Protein AF-A0A9D5YU36-F1 (afdb_monomer)

Structure (mmCIF, N/CA/C/O backbone):
data_AF-A0A9D5YU36-F1
#
_entry.id   AF-A0A9D5YU36-F1
#
loop_
_atom_site.group_PDB
_atom_site.id
_atom_site.type_symbol
_atom_site.label_atom_id
_atom_site.label_alt_id
_atom_site.label_comp_id
_atom_site.label_asym_id
_atom_site.label_entity_id
_atom_site.label_seq_id
_atom_site.pdbx_PDB_ins_code
_atom_site.Cartn_x
_atom_site.Cartn_y
_atom_site.Cartn_z
_atom_site.occupancy
_atom_site.B_iso_or_equiv
_atom_site.auth_seq_id
_atom_site.auth_comp_id
_atom_site.auth_asym_id
_atom_site.auth_atom_id
_atom_site.pdbx_PDB_model_num
ATOM 1 N N . MET A 1 1 ? 15.420 -8.685 19.973 1.00 52.75 1 MET A N 1
ATOM 2 C CA . MET A 1 1 ? 15.418 -7.242 19.634 1.00 52.75 1 MET A CA 1
ATOM 3 C C . MET A 1 1 ? 16.837 -6.681 19.477 1.00 52.75 1 MET A C 1
ATOM 5 O O . MET A 1 1 ? 16.972 -5.505 19.159 1.00 52.75 1 MET A O 1
ATOM 9 N N . ASP A 1 2 ? 17.885 -7.495 19.640 1.00 55.41 2 ASP A N 1
ATOM 10 C CA . ASP A 1 2 ? 19.274 -7.015 19.665 1.00 55.41 2 ASP A CA 1
ATOM 11 C C . ASP A 1 2 ? 19.981 -7.009 18.301 1.00 55.41 2 ASP A C 1
ATOM 13 O O . ASP A 1 2 ? 20.877 -6.197 18.098 1.00 55.41 2 ASP A O 1
ATOM 17 N N . GLU A 1 3 ? 19.513 -7.775 17.311 1.00 53.19 3 GLU A N 1
ATOM 18 C CA . GLU A 1 3 ? 20.085 -7.748 15.948 1.00 53.19 3 GLU A CA 1
ATOM 19 C C . GLU A 1 3 ? 19.835 -6.426 15.201 1.00 53.19 3 GLU A C 1
ATOM 21 O O . GLU A 1 3 ? 20.604 -6.032 14.326 1.00 53.19 3 GLU A O 1
ATOM 26 N N . MET A 1 4 ? 18.783 -5.691 15.569 1.00 48.38 4 MET A N 1
ATOM 27 C CA . MET A 1 4 ? 18.422 -4.434 14.907 1.00 48.38 4 MET A CA 1
ATOM 28 C C . MET A 1 4 ? 19.356 -3.277 15.296 1.00 48.38 4 MET A C 1
ATOM 30 O O . MET A 1 4 ? 19.581 -2.366 14.501 1.00 48.38 4 MET A O 1
ATOM 34 N N . LYS A 1 5 ? 19.941 -3.318 16.500 1.00 57.91 5 LYS A N 1
ATOM 35 C CA . LYS A 1 5 ? 20.906 -2.305 16.954 1.00 57.91 5 LYS A CA 1
ATOM 36 C C . LYS A 1 5 ? 22.258 -2.468 16.262 1.00 57.91 5 LYS A C 1
ATOM 38 O O . LYS A 1 5 ? 22.912 -1.473 15.956 1.00 57.91 5 LYS A O 1
ATOM 43 N N . ASP A 1 6 ? 22.632 -3.708 15.963 1.00 65.06 6 ASP A N 1
ATOM 44 C CA . ASP A 1 6 ? 23.924 -4.036 15.363 1.00 65.06 6 ASP A CA 1
ATOM 45 C C . ASP A 1 6 ? 23.982 -3.649 13.874 1.00 65.06 6 ASP A C 1
ATOM 47 O O . ASP A 1 6 ? 24.970 -3.082 13.399 1.00 65.06 6 ASP A O 1
ATOM 51 N N . ALA A 1 7 ? 22.867 -3.820 13.154 1.00 62.03 7 ALA A N 1
ATOM 52 C CA . ALA A 1 7 ? 22.730 -3.351 11.775 1.00 62.03 7 ALA A CA 1
ATOM 53 C C . ALA A 1 7 ? 22.780 -1.812 11.657 1.00 62.03 7 ALA A C 1
ATOM 55 O O . ALA A 1 7 ? 23.361 -1.282 10.709 1.00 62.03 7 ALA A O 1
ATOM 56 N N . LEU A 1 8 ? 22.221 -1.087 12.635 1.00 56.62 8 LEU A N 1
ATOM 57 C CA . LEU A 1 8 ? 22.218 0.381 12.655 1.00 56.62 8 LEU A CA 1
ATOM 58 C C . LEU A 1 8 ? 23.597 0.971 12.987 1.00 56.62 8 LEU A C 1
ATOM 60 O O . LEU A 1 8 ? 23.984 1.984 12.405 1.00 56.62 8 LEU A O 1
ATOM 64 N N . ASN A 1 9 ? 24.372 0.317 13.858 1.00 67.06 9 ASN A N 1
ATOM 65 C CA . ASN A 1 9 ? 25.712 0.782 14.221 1.00 67.06 9 ASN A CA 1
ATOM 66 C C . ASN A 1 9 ? 26.724 0.578 13.074 1.00 67.06 9 ASN A C 1
ATOM 68 O O . ASN A 1 9 ? 27.583 1.426 12.829 1.00 67.06 9 ASN A O 1
ATOM 72 N N . LYS A 1 10 ? 26.575 -0.505 12.296 1.00 72.56 10 LYS A N 1
ATOM 73 C CA . LYS A 1 10 ? 27.430 -0.805 11.133 1.00 72.56 10 LYS A CA 1
ATOM 74 C C . LYS A 1 10 ? 27.254 0.186 9.972 1.00 72.56 10 LYS A C 1
ATOM 76 O O . LYS A 1 10 ? 28.173 0.359 9.177 1.00 72.56 10 LYS A O 1
ATOM 81 N N . ALA A 1 11 ? 26.108 0.866 9.898 1.00 73.25 11 ALA A N 1
ATOM 82 C CA . ALA A 1 11 ? 25.805 1.877 8.884 1.00 73.25 11 ALA A CA 1
ATOM 83 C C . ALA A 1 11 ? 26.335 3.289 9.223 1.00 73.25 11 ALA A C 1
ATOM 85 O O . ALA A 1 11 ? 26.057 4.236 8.489 1.00 73.25 11 ALA A O 1
ATOM 86 N N . GLY A 1 12 ? 27.070 3.464 10.332 1.00 63.22 12 GLY A N 1
ATOM 87 C CA . GLY A 1 12 ? 27.618 4.768 10.733 1.00 63.22 12 GLY A CA 1
ATOM 88 C C . GLY A 1 12 ? 26.553 5.806 11.107 1.00 63.22 12 GLY A C 1
ATOM 89 O O . GLY A 1 12 ? 26.849 6.999 11.203 1.00 63.22 12 GLY A O 1
ATOM 90 N N . TRP A 1 13 ? 25.311 5.371 11.319 1.00 61.78 13 TRP A N 1
ATOM 91 C CA . TRP A 1 13 ? 24.212 6.247 11.689 1.00 61.78 13 TRP A CA 1
ATOM 92 C C . TRP A 1 13 ? 24.304 6.582 13.180 1.00 61.78 13 TRP A C 1
ATOM 94 O O . TRP A 1 13 ? 24.091 5.727 14.039 1.00 61.78 13 TRP A O 1
ATOM 104 N N . LYS A 1 14 ? 24.631 7.838 13.497 1.00 67.00 14 LYS A N 1
ATOM 105 C CA . LYS A 1 14 ? 24.487 8.373 14.854 1.00 67.00 14 LYS A CA 1
ATOM 106 C C . LYS A 1 14 ? 23.103 9.012 14.984 1.00 67.00 14 LYS A C 1
ATOM 108 O O . LYS A 1 14 ? 22.752 9.826 14.126 1.00 67.00 14 LYS A O 1
ATOM 113 N N . PRO A 1 15 ? 22.325 8.689 16.033 1.00 63.50 15 PRO A N 1
ATOM 114 C CA . PRO A 1 15 ? 21.082 9.398 16.292 1.00 63.50 15 PRO A CA 1
ATOM 115 C C . PRO A 1 15 ? 21.377 10.895 16.494 1.00 63.50 15 PRO A C 1
ATOM 117 O O . PRO A 1 15 ? 22.428 11.240 17.045 1.00 63.50 15 PRO A O 1
ATOM 120 N N . PRO A 1 16 ? 20.486 11.793 16.040 1.00 61.78 16 PRO A N 1
ATOM 121 C CA . PRO A 1 16 ? 20.641 13.219 16.279 1.00 61.78 16 PRO A CA 1
ATOM 122 C C . PRO A 1 16 ? 20.664 13.484 17.787 1.00 61.78 16 PRO A C 1
ATOM 124 O O . PRO A 1 16 ? 19.831 12.961 18.524 1.00 61.78 16 PRO A O 1
ATOM 127 N N . ASP A 1 17 ? 21.638 14.281 18.220 1.00 54.03 17 ASP A N 1
ATOM 128 C CA . ASP A 1 17 ? 21.868 14.670 19.610 1.00 54.03 17 ASP A CA 1
ATOM 129 C C . ASP A 1 17 ? 20.591 15.280 20.209 1.00 54.03 17 ASP A C 1
ATOM 131 O O . ASP A 1 17 ? 20.220 16.424 19.937 1.00 54.03 17 ASP A O 1
ATOM 135 N N . THR A 1 18 ? 19.873 14.482 21.000 1.00 58.47 18 THR A N 1
ATOM 136 C CA . THR A 1 18 ? 18.742 14.933 21.808 1.00 58.47 18 THR A CA 1
ATOM 137 C C . THR A 1 18 ? 19.264 15.532 23.105 1.00 58.47 18 THR A C 1
ATOM 139 O O . THR A 1 18 ? 18.944 15.063 24.197 1.00 58.47 18 THR A O 1
ATOM 142 N N . THR A 1 19 ? 20.076 16.581 23.004 1.00 61.88 19 THR A N 1
ATOM 143 C CA . THR A 1 19 ? 20.314 17.462 24.142 1.00 61.88 19 THR A CA 1
ATOM 144 C C . THR A 1 19 ? 19.094 18.375 24.306 1.00 61.88 19 THR A C 1
ATOM 146 O O . THR A 1 19 ? 18.678 19.040 23.350 1.00 61.88 19 THR A O 1
ATOM 149 N N . PRO A 1 20 ? 18.497 18.465 25.506 1.00 47.38 20 PRO A N 1
ATOM 150 C CA . PRO A 1 20 ? 17.492 19.477 25.787 1.00 47.38 20 PRO A CA 1
ATOM 151 C C . PRO A 1 20 ? 18.146 20.857 25.651 1.00 47.38 20 PRO A C 1
ATOM 153 O O . PRO A 1 20 ? 19.020 21.211 26.442 1.00 47.38 20 PRO A O 1
ATOM 156 N N . ARG A 1 21 ? 17.736 21.658 24.657 1.00 48.19 21 ARG A N 1
ATOM 157 C CA . ARG A 1 21 ? 18.078 23.090 24.605 1.00 48.19 21 ARG A CA 1
ATOM 158 C C . ARG A 1 21 ? 17.403 23.798 25.780 1.00 48.19 21 ARG A C 1
ATOM 160 O O . ARG A 1 21 ? 16.282 24.291 25.672 1.00 48.19 21 ARG A O 1
ATOM 167 N N . GLY A 1 22 ? 18.093 23.806 26.913 1.00 43.88 22 GLY A N 1
ATOM 168 C CA . GLY A 1 22 ? 17.777 24.634 28.063 1.00 43.88 22 GLY A CA 1
ATOM 169 C C . GLY A 1 22 ? 18.028 26.116 27.776 1.00 43.88 22 GLY A C 1
ATOM 170 O O . GLY A 1 22 ? 18.934 26.475 27.031 1.00 43.88 22 GLY A O 1
ATOM 171 N N . GLY A 1 23 ? 17.214 26.961 28.413 1.00 44.81 23 GLY A N 1
ATOM 172 C CA . GLY A 1 23 ? 17.553 28.345 28.746 1.00 44.81 23 GLY A CA 1
ATOM 173 C C . GLY A 1 23 ? 17.427 29.370 27.621 1.00 44.81 23 GLY A C 1
ATOM 174 O O . GLY A 1 23 ? 18.383 29.652 26.908 1.00 44.81 23 GLY A O 1
ATOM 175 N N . ARG A 1 24 ? 16.274 30.046 27.542 1.00 52.12 24 ARG A N 1
ATOM 176 C CA . ARG A 1 24 ? 16.225 31.402 26.974 1.00 52.12 24 ARG A CA 1
ATOM 177 C C . ARG A 1 24 ? 16.898 32.362 27.969 1.00 52.12 24 ARG A C 1
ATOM 179 O O . ARG A 1 24 ? 16.406 32.453 29.094 1.00 52.12 24 ARG A O 1
ATOM 186 N N . PRO A 1 25 ? 17.961 33.095 27.600 1.00 51.41 25 PRO A N 1
ATOM 187 C CA . PRO A 1 25 ? 18.489 34.156 28.447 1.00 51.41 25 PRO A CA 1
ATOM 188 C C . PRO A 1 25 ? 17.514 35.342 28.466 1.00 51.41 25 PRO A C 1
ATOM 190 O O . PRO A 1 25 ? 17.137 35.876 27.421 1.00 51.41 25 PRO A O 1
ATOM 193 N N . GLN A 1 26 ? 17.087 35.746 29.665 1.00 56.00 26 GLN A N 1
ATOM 194 C CA . GLN A 1 26 ? 16.411 37.023 29.887 1.00 56.00 26 GLN A CA 1
ATOM 195 C C . GLN A 1 26 ? 17.468 38.129 29.816 1.00 56.00 26 GLN A C 1
ATOM 197 O O . GLN A 1 26 ? 18.274 38.285 30.729 1.00 56.00 26 GLN A O 1
ATOM 202 N N . GLY A 1 27 ? 17.499 38.865 28.706 1.00 56.62 27 GLY A N 1
ATOM 203 C CA . GLY A 1 27 ? 18.289 40.089 28.597 1.00 56.62 27 GLY A CA 1
ATOM 204 C C . GLY A 1 27 ? 17.639 41.244 29.378 1.00 56.62 27 GLY A C 1
ATOM 205 O O . GLY A 1 27 ? 16.408 41.293 29.476 1.00 56.62 27 GLY A O 1
ATOM 206 N N . PRO A 1 28 ? 18.431 42.178 29.933 1.00 62.69 28 PRO A N 1
ATOM 207 C CA . PRO A 1 28 ? 17.914 43.330 30.662 1.00 62.69 28 PRO A CA 1
ATOM 208 C C . PRO A 1 28 ? 17.183 44.306 29.730 1.00 62.69 28 PRO A C 1
ATOM 210 O O . PRO A 1 28 ? 17.626 44.604 28.621 1.00 62.69 28 PRO A O 1
ATOM 213 N N . ARG A 1 29 ? 16.041 44.808 30.208 1.00 55.53 29 ARG A N 1
ATOM 214 C CA . ARG A 1 29 ? 15.217 45.824 29.545 1.00 55.53 29 ARG A CA 1
ATOM 215 C C . ARG A 1 29 ? 15.926 47.188 29.574 1.00 55.53 29 ARG A C 1
ATOM 217 O O . ARG A 1 29 ? 16.222 47.661 30.671 1.00 55.53 29 ARG A O 1
ATOM 224 N N . PRO A 1 30 ? 16.143 47.861 28.431 1.00 55.75 30 PRO A N 1
ATOM 225 C CA . PRO A 1 30 ? 16.591 49.245 28.430 1.00 55.75 30 PRO A CA 1
ATOM 226 C C . PRO A 1 30 ? 15.441 50.190 28.810 1.00 55.75 30 PRO A C 1
ATOM 228 O O . PRO A 1 30 ? 14.376 50.196 28.196 1.00 55.75 30 PRO A O 1
ATOM 231 N N . SER A 1 31 ? 15.693 50.988 29.846 1.00 59.78 31 SER A N 1
ATOM 232 C CA . SER A 1 31 ? 14.938 52.180 30.233 1.00 59.78 31 SER A CA 1
ATOM 233 C C . SER A 1 31 ? 15.449 53.360 29.412 1.00 59.78 31 SER A C 1
ATOM 235 O O . SER A 1 31 ? 16.626 53.683 29.537 1.00 59.78 31 SER A O 1
ATOM 237 N N . HIS A 1 32 ? 14.610 53.983 28.582 1.00 51.97 32 HIS A N 1
ATOM 238 C CA . HIS A 1 32 ? 14.833 55.324 28.031 1.00 51.97 32 HIS A CA 1
ATOM 239 C C . HIS A 1 32 ? 13.503 56.079 28.059 1.00 51.97 32 HIS A C 1
ATOM 241 O O . HIS A 1 32 ? 12.495 55.611 27.529 1.00 51.97 32 HIS A O 1
ATOM 247 N N . GLY A 1 33 ? 13.509 57.223 28.737 1.00 41.31 33 GLY A N 1
ATOM 248 C CA . GLY A 1 33 ? 12.411 58.174 28.747 1.00 41.31 33 GLY A CA 1
ATOM 249 C C . GLY A 1 33 ? 12.557 59.256 27.679 1.00 41.31 33 GLY A C 1
ATOM 250 O O . GLY A 1 33 ? 13.589 59.372 27.028 1.00 41.31 33 GLY A O 1
ATOM 251 N N . GLY A 1 34 ? 11.524 60.098 27.618 1.00 39.81 34 GLY A N 1
ATOM 252 C CA . GLY A 1 34 ? 11.673 61.526 27.342 1.00 39.81 34 GLY A CA 1
ATOM 253 C C . GLY A 1 34 ? 11.363 62.009 25.924 1.00 39.81 34 GLY A C 1
ATOM 254 O O . GLY A 1 34 ? 12.175 61.836 25.028 1.00 39.81 34 GLY A O 1
ATOM 255 N N . GLY A 1 35 ? 10.252 62.755 25.811 1.00 39.12 35 GLY A N 1
ATOM 256 C CA . GLY A 1 35 ? 10.011 63.824 24.823 1.00 39.12 35 GLY A CA 1
ATOM 257 C C . GLY A 1 35 ? 9.626 63.349 23.418 1.00 39.12 35 GLY A C 1
ATOM 258 O O . GLY A 1 35 ? 10.226 62.440 22.878 1.00 39.12 35 GLY A O 1
ATOM 259 N N . GLY A 1 36 ? 8.633 63.891 22.721 1.00 38.72 36 GLY A N 1
ATOM 260 C CA . GLY A 1 36 ? 7.904 65.145 22.863 1.00 38.72 36 GLY A CA 1
ATOM 261 C C . GLY A 1 36 ? 7.670 65.707 21.454 1.00 38.72 36 GLY A C 1
ATOM 262 O O . GLY A 1 36 ? 8.607 65.757 20.667 1.00 38.72 36 GLY A O 1
ATOM 263 N N . GLY A 1 37 ? 6.444 66.151 21.156 1.00 39.44 37 GLY A N 1
ATOM 264 C CA . GLY A 1 37 ? 6.182 67.140 20.099 1.00 39.44 37 GLY A CA 1
ATOM 265 C C . GLY A 1 37 ? 5.450 66.665 18.835 1.00 39.44 37 GLY A C 1
ATOM 266 O O . GLY A 1 37 ? 6.036 65.977 18.015 1.00 39.44 37 GLY A O 1
ATOM 267 N N . GLY A 1 38 ? 4.191 67.126 18.713 1.00 38.25 38 GLY A N 1
ATOM 268 C CA . GLY A 1 38 ? 3.492 67.669 17.523 1.00 38.25 38 GLY A CA 1
ATOM 269 C C . GLY A 1 38 ? 3.538 66.916 16.182 1.00 38.25 38 GLY A C 1
ATOM 270 O O . GLY A 1 38 ? 4.589 66.542 15.701 1.00 38.25 38 GLY A O 1
ATOM 271 N N . GLY A 1 39 ? 2.458 66.749 15.424 1.00 37.81 39 GLY A N 1
ATOM 272 C CA . GLY A 1 39 ? 1.126 67.333 15.459 1.00 37.81 39 GLY A CA 1
ATOM 273 C C . GLY A 1 39 ? 0.409 67.029 14.129 1.00 37.81 39 GLY A C 1
ATOM 274 O O . GLY A 1 39 ? 1.046 66.658 13.152 1.00 37.81 39 GLY A O 1
ATOM 275 N N . TYR A 1 40 ? -0.914 67.222 14.164 1.00 45.41 40 TYR A N 1
ATOM 276 C CA . TYR A 1 40 ? -1.911 67.385 13.091 1.00 45.41 40 TYR A CA 1
ATOM 277 C C . TYR A 1 40 ? -2.143 66.280 12.029 1.00 45.41 40 TYR A C 1
ATOM 279 O O . TYR A 1 40 ? -1.344 66.038 11.135 1.00 45.41 40 TYR A O 1
ATOM 287 N N . GLY A 1 41 ? -3.390 65.780 12.013 1.00 39.84 41 GLY A N 1
ATOM 288 C CA . GLY A 1 41 ? -4.188 65.796 10.779 1.00 39.84 41 GLY A CA 1
ATOM 289 C C . GLY A 1 41 ? -4.897 64.501 10.370 1.00 39.84 41 GLY A C 1
ATOM 290 O O . GLY A 1 41 ? -4.267 63.580 9.872 1.00 39.84 41 GLY A O 1
ATOM 291 N N . GLY A 1 42 ? -6.235 64.514 10.429 1.00 38.97 42 GLY A N 1
ATOM 292 C CA . GLY A 1 42 ? -7.079 63.785 9.469 1.00 38.97 42 GLY A CA 1
ATOM 293 C C . GLY A 1 42 ? -7.807 62.562 10.018 1.00 38.97 42 GLY A C 1
ATOM 294 O O . GLY A 1 42 ? -7.235 61.490 10.148 1.00 38.97 42 GLY A O 1
ATOM 295 N N . GLY A 1 43 ? -9.091 62.732 10.329 1.00 42.19 43 GLY A N 1
ATOM 296 C CA . GLY A 1 43 ? -9.920 61.743 11.007 1.00 42.19 43 GLY A CA 1
ATOM 297 C C . GLY A 1 43 ? -10.451 60.602 10.144 1.00 42.19 43 GLY A C 1
ATOM 298 O O . GLY A 1 43 ? -10.526 60.682 8.921 1.00 42.19 43 GLY A O 1
ATOM 299 N N . ARG A 1 44 ? -10.954 59.571 10.828 1.00 42.72 44 ARG A N 1
ATOM 300 C CA . ARG A 1 44 ? -12.102 58.805 10.348 1.00 42.72 44 ARG A CA 1
ATOM 301 C C . ARG A 1 44 ? -12.855 58.194 11.523 1.00 42.72 44 ARG A C 1
ATOM 303 O O . ARG A 1 44 ? -12.318 57.425 12.311 1.00 42.72 44 ARG A O 1
ATOM 310 N N . SER A 1 45 ? -14.103 58.616 11.630 1.00 47.72 45 SER A N 1
ATOM 311 C CA . SER A 1 45 ? -15.144 58.126 12.517 1.00 47.72 45 SER A CA 1
ATOM 312 C C . SER A 1 45 ? -15.518 56.677 12.191 1.00 47.72 45 SER A C 1
ATOM 314 O O . SER A 1 45 ? -15.629 56.294 11.028 1.00 47.72 45 SER A O 1
ATOM 316 N N . GLY A 1 46 ? -15.759 55.884 13.233 1.00 47.16 46 GLY A N 1
ATOM 317 C CA . GLY A 1 46 ? -16.317 54.538 13.133 1.00 47.16 46 GLY A CA 1
ATOM 318 C C . GLY A 1 46 ? -16.495 53.944 14.524 1.00 47.16 46 GLY A C 1
ATOM 319 O O . GLY A 1 46 ? -15.529 53.541 15.155 1.00 47.16 46 GLY A O 1
ATOM 320 N N . GLN A 1 47 ? -17.727 54.003 15.014 1.00 45.41 47 GLN A N 1
ATOM 321 C CA . GLN A 1 47 ? -18.170 53.723 16.378 1.00 45.41 47 GLN A CA 1
ATOM 322 C C . GLN A 1 47 ? -18.264 52.222 16.699 1.00 45.41 47 GLN A C 1
ATOM 324 O O . GLN A 1 47 ? -18.579 51.420 15.825 1.00 45.41 47 GLN A O 1
ATOM 329 N N . GLY A 1 48 ? -18.138 51.914 17.996 1.00 40.38 48 GLY A N 1
ATOM 330 C CA . GLY A 1 48 ? -18.683 50.721 18.664 1.00 40.38 48 GLY A CA 1
ATOM 331 C C . GLY A 1 48 ? -17.642 49.634 18.949 1.00 40.38 48 GLY A C 1
ATOM 332 O O . GLY A 1 48 ? -16.943 49.201 18.050 1.00 40.38 48 GLY A O 1
ATOM 333 N N . GLY A 1 49 ? -17.457 49.115 20.162 1.00 42.28 49 GLY A N 1
ATOM 334 C CA . GLY A 1 49 ? -18.101 49.320 21.456 1.00 42.28 49 GLY A CA 1
ATOM 335 C C . GLY A 1 49 ? -17.678 48.175 22.396 1.00 42.28 49 GLY A C 1
ATOM 336 O O . GLY A 1 49 ? -17.516 47.053 21.933 1.00 42.28 49 GLY A O 1
ATOM 337 N N . GLY A 1 50 ? -17.526 48.464 23.695 1.00 40.62 50 GLY A N 1
ATOM 338 C CA . GLY A 1 50 ? -17.618 47.477 24.789 1.00 40.62 50 GLY A CA 1
ATOM 339 C C . GLY A 1 50 ? -16.356 46.661 25.158 1.00 40.62 50 GLY A C 1
ATOM 340 O O . GLY A 1 50 ? -15.838 45.947 24.306 1.00 40.62 50 GLY A O 1
ATOM 341 N N . PRO A 1 51 ? -15.881 46.708 26.427 1.00 51.25 51 PRO A N 1
ATOM 342 C CA . PRO A 1 51 ? -14.678 46.012 26.899 1.00 51.25 51 PRO A CA 1
ATOM 343 C C . PRO A 1 51 ? -15.033 44.794 27.813 1.00 51.25 51 PRO A C 1
ATOM 345 O O . PRO A 1 51 ? -16.124 44.245 27.678 1.00 51.25 51 PRO A O 1
ATOM 348 N N . PRO A 1 52 ? -14.125 44.275 28.670 1.00 56.03 52 PRO A N 1
ATOM 349 C CA . PRO A 1 52 ? -13.589 42.916 28.611 1.00 56.03 52 PRO A CA 1
ATOM 350 C C . PRO A 1 52 ? -14.182 41.982 29.683 1.00 56.03 52 PRO A C 1
ATOM 352 O O . PRO A 1 52 ? -14.522 42.408 30.785 1.00 56.03 52 PRO A O 1
ATOM 355 N N . GLY A 1 53 ? -14.240 40.675 29.427 1.00 39.59 53 GLY A N 1
ATOM 356 C CA . GLY A 1 53 ? -14.700 39.755 30.462 1.00 39.59 53 GLY A CA 1
ATOM 357 C C . GLY A 1 53 ? -14.453 38.287 30.168 1.00 39.59 53 GLY A C 1
ATOM 358 O O . GLY A 1 53 ? -14.829 37.783 29.117 1.00 39.59 53 GLY A O 1
ATOM 359 N N . GLY A 1 54 ? -13.901 37.607 31.171 1.00 37.22 54 GLY A N 1
ATOM 360 C CA . GLY A 1 54 ? -14.237 36.215 31.439 1.00 37.22 54 GLY A CA 1
ATOM 361 C C . GLY A 1 54 ? -13.214 35.199 30.967 1.00 37.22 54 GLY A C 1
ATOM 362 O O . GLY A 1 54 ? -13.251 34.732 29.834 1.00 37.22 54 GLY A O 1
ATOM 363 N N . GLY A 1 55 ? -12.352 34.790 31.897 1.00 41.19 55 GLY A N 1
ATOM 364 C CA . GLY A 1 55 ? -11.634 33.534 31.788 1.00 41.19 55 GLY A CA 1
ATOM 365 C C . GLY A 1 55 ? -12.583 32.348 31.592 1.00 41.19 55 GLY A C 1
ATOM 366 O O . GLY A 1 55 ? -13.668 32.272 32.160 1.00 41.19 55 GLY A O 1
ATOM 367 N N . GLY A 1 56 ? -12.118 31.403 30.794 1.00 40.66 56 GLY A N 1
ATOM 368 C CA . GLY A 1 56 ? -12.686 30.078 30.612 1.00 40.66 56 GLY A CA 1
ATOM 369 C C . GLY A 1 56 ? -11.628 29.321 29.831 1.00 40.66 56 GLY A C 1
ATOM 370 O O . GLY A 1 56 ? -11.436 29.545 28.646 1.00 40.66 56 GLY A O 1
ATOM 371 N N . GLY A 1 57 ? -10.752 28.594 30.505 1.00 37.75 57 GLY A N 1
ATOM 372 C CA . GLY A 1 57 ? -11.149 27.273 30.949 1.00 37.75 57 GLY A CA 1
ATOM 373 C C . GLY A 1 57 ? -10.746 26.306 29.847 1.00 37.75 57 GLY A C 1
ATOM 374 O O . GLY A 1 57 ? -11.480 26.079 28.892 1.00 37.75 57 GLY A O 1
ATOM 375 N N . TYR A 1 58 ? -9.527 25.804 29.993 1.00 45.06 58 TYR A N 1
ATOM 376 C CA . TYR A 1 58 ? -8.972 24.603 29.386 1.00 45.06 58 TYR A CA 1
ATOM 377 C C . TYR A 1 58 ? -10.078 23.605 28.989 1.00 45.06 58 TYR A C 1
ATOM 379 O O . TYR A 1 58 ? -10.701 22.973 29.839 1.00 45.06 58 TYR A O 1
ATOM 387 N N . ARG A 1 59 ? -10.339 23.483 27.684 1.00 40.38 59 ARG A N 1
ATOM 388 C CA . ARG A 1 59 ? -11.270 22.512 27.092 1.00 40.38 59 ARG A CA 1
ATOM 389 C C . ARG A 1 59 ? -10.676 22.101 25.738 1.00 40.38 59 ARG A C 1
ATOM 391 O O . ARG A 1 59 ? -10.402 22.966 24.924 1.00 40.38 59 ARG A O 1
ATOM 398 N N . GLY A 1 60 ? -10.400 20.846 25.417 1.00 37.12 60 GLY A N 1
ATOM 399 C CA . GLY A 1 60 ? -10.634 19.605 26.131 1.00 37.12 60 GLY A CA 1
ATOM 400 C C . GLY A 1 60 ? -9.431 18.682 26.001 1.00 37.12 60 GLY A C 1
ATOM 401 O O . GLY A 1 60 ? -8.690 18.709 25.018 1.00 37.12 60 GLY A O 1
ATOM 402 N N . GLY A 1 61 ? -9.251 17.882 27.047 1.00 39.41 61 GLY A N 1
ATOM 403 C CA . GLY A 1 61 ? -8.298 16.796 27.068 1.00 39.41 61 GLY A CA 1
ATOM 404 C C . GLY A 1 61 ? -8.618 15.769 25.991 1.00 39.41 61 GLY A C 1
ATOM 405 O O . GLY A 1 61 ? -9.729 15.250 25.905 1.00 39.41 61 GLY A O 1
ATOM 406 N N . TYR A 1 62 ? -7.593 15.418 25.227 1.00 42.91 62 TYR A N 1
ATOM 407 C CA . TYR A 1 62 ? -7.521 14.158 24.498 1.00 42.91 62 TYR A CA 1
ATOM 408 C C . TYR A 1 62 ? -7.053 13.085 25.490 1.00 42.91 62 TYR A C 1
ATOM 410 O O . TYR A 1 62 ? -5.954 12.550 25.402 1.00 42.91 62 TYR A O 1
ATOM 418 N N . GLY A 1 63 ? -7.871 12.858 26.515 1.00 43.31 63 GLY A N 1
ATOM 419 C CA . GLY A 1 63 ? -7.746 11.744 27.440 1.00 43.31 63 GLY A CA 1
ATOM 420 C C . GLY A 1 63 ? -8.852 10.755 27.116 1.00 43.31 63 GLY A C 1
ATOM 421 O O . GLY A 1 63 ? -9.979 10.921 27.567 1.00 43.31 63 GLY A O 1
ATOM 422 N N . GLY A 1 64 ? -8.544 9.757 26.295 1.00 35.88 64 GLY A N 1
ATOM 423 C CA . GLY A 1 64 ? -9.454 8.659 25.987 1.00 35.88 64 GLY A CA 1
ATOM 424 C C . GLY A 1 64 ? -8.640 7.463 25.529 1.00 35.88 64 GLY A C 1
ATOM 425 O O . GLY A 1 64 ? -8.210 7.417 24.381 1.00 35.88 64 GLY A O 1
ATOM 426 N N . GLY A 1 65 ? -8.371 6.549 26.461 1.00 38.72 65 GLY A N 1
ATOM 427 C CA . GLY A 1 65 ? -7.471 5.413 26.302 1.00 38.72 65 GLY A CA 1
ATOM 428 C C . GLY A 1 65 ? -7.747 4.567 25.060 1.00 38.72 65 GLY A C 1
ATOM 429 O O . GLY A 1 65 ? -8.715 3.817 24.997 1.00 38.72 65 GLY A O 1
ATOM 430 N N . GLN A 1 66 ? -6.832 4.658 24.100 1.00 43.09 66 GLN A N 1
ATOM 431 C CA . GLN A 1 66 ? -6.594 3.668 23.048 1.00 43.09 66 GLN A CA 1
ATOM 432 C C . GLN A 1 66 ? -5.118 3.256 23.121 1.00 43.09 66 GLN A C 1
ATOM 434 O O . GLN A 1 66 ? -4.386 3.338 22.142 1.00 43.09 66 GLN A O 1
ATOM 439 N N . GLY A 1 67 ? -4.652 2.899 24.322 1.00 40.88 67 GLY A N 1
ATOM 440 C CA . GLY A 1 67 ? -3.262 2.491 24.548 1.00 40.88 67 GLY A CA 1
ATOM 441 C C . GLY A 1 67 ? -2.934 1.130 23.933 1.00 40.88 67 GLY A C 1
ATOM 442 O O . GLY A 1 67 ? -1.808 0.913 23.502 1.00 40.88 67 GLY A O 1
ATOM 443 N N . ASP A 1 68 ? -3.929 0.247 23.812 1.00 44.53 68 ASP A N 1
ATOM 444 C CA . ASP A 1 68 ? -3.675 -1.158 23.475 1.00 44.53 68 ASP A CA 1
ATOM 445 C C . ASP A 1 68 ? -3.928 -1.501 21.995 1.00 44.53 68 ASP A C 1
ATOM 447 O O . ASP A 1 68 ? -3.277 -2.380 21.434 1.00 44.53 68 ASP A O 1
ATOM 451 N N . ALA A 1 69 ? -4.823 -0.781 21.307 1.00 48.38 69 ALA A N 1
ATOM 452 C CA . ALA A 1 69 ? -5.227 -1.124 19.936 1.00 48.38 69 ALA A CA 1
ATOM 453 C C . ALA A 1 69 ? -4.241 -0.652 18.847 1.00 48.38 69 ALA A C 1
ATOM 455 O O . ALA A 1 69 ? -4.174 -1.251 17.774 1.00 48.38 69 ALA A O 1
ATOM 456 N N . MET A 1 70 ? -3.448 0.398 19.100 1.00 54.06 70 MET A N 1
ATOM 457 C CA . MET A 1 70 ? -2.441 0.874 18.135 1.00 54.06 70 MET A CA 1
ATOM 458 C C . MET A 1 70 ? -1.183 -0.008 18.076 1.00 54.06 70 MET A C 1
ATOM 460 O O . MET A 1 70 ? -0.398 0.124 17.132 1.00 54.06 70 MET A O 1
ATOM 464 N N . GLY A 1 71 ? -0.996 -0.898 19.057 1.00 57.31 71 GLY A N 1
ATOM 465 C CA . GLY A 1 71 ? 0.173 -1.770 19.193 1.00 57.31 71 GLY A CA 1
ATOM 466 C C . GLY A 1 71 ? 0.036 -3.151 18.548 1.00 57.31 71 GLY A C 1
ATOM 467 O O . GLY A 1 71 ? 1.032 -3.869 18.471 1.00 57.31 71 GLY A O 1
ATOM 468 N N . ALA A 1 72 ? -1.153 -3.533 18.067 1.00 72.44 72 ALA A N 1
ATOM 469 C CA . ALA A 1 72 ? -1.350 -4.836 17.438 1.00 72.44 72 ALA A CA 1
ATOM 470 C C . ALA A 1 72 ? -0.551 -4.926 16.127 1.00 72.44 72 ALA A C 1
ATOM 472 O O . ALA A 1 72 ? -0.728 -4.123 15.205 1.00 72.44 72 ALA A O 1
ATOM 473 N N . SER A 1 73 ? 0.370 -5.888 16.063 1.00 79.56 73 SER A N 1
ATOM 474 C CA . SER A 1 73 ? 1.142 -6.194 14.859 1.00 79.56 73 SER A CA 1
ATOM 475 C C . SER A 1 73 ? 0.287 -6.894 13.812 1.00 79.56 73 SER A C 1
ATOM 477 O O . SER A 1 73 ? -0.646 -7.611 14.168 1.00 79.56 73 SER A O 1
ATOM 479 N N . LEU A 1 74 ? 0.648 -6.762 12.534 1.00 83.38 74 LEU A N 1
ATOM 480 C CA . LEU A 1 74 ? -0.052 -7.494 11.477 1.00 83.38 74 LEU A CA 1
ATOM 481 C C . LEU A 1 74 ? 0.149 -9.016 11.658 1.00 83.38 74 LEU A C 1
ATOM 483 O O . LEU A 1 74 ? 1.307 -9.457 11.694 1.00 83.38 74 LEU A O 1
ATOM 487 N N . PRO A 1 75 ? -0.933 -9.816 11.747 1.00 83.12 75 PRO A N 1
ATOM 488 C CA . PRO A 1 75 ? -0.848 -11.272 11.801 1.00 83.12 75 PRO A CA 1
ATOM 489 C C . PRO A 1 75 ? -0.037 -11.860 10.637 1.00 83.12 75 PRO A C 1
ATOM 491 O O . PRO A 1 75 ? -0.078 -11.355 9.513 1.00 83.12 75 PRO A O 1
ATOM 494 N N . ASN A 1 76 ? 0.728 -12.922 10.903 1.00 80.25 76 ASN A N 1
ATOM 495 C CA . ASN A 1 76 ? 1.623 -13.513 9.900 1.00 80.25 76 ASN A CA 1
ATOM 496 C C . ASN A 1 76 ? 0.876 -14.177 8.735 1.00 80.25 76 ASN A C 1
ATOM 498 O O . ASN A 1 76 ? 1.418 -14.239 7.640 1.00 80.25 76 ASN A O 1
ATOM 502 N N . ASP A 1 77 ? -0.356 -14.634 8.940 1.00 81.75 77 ASP A N 1
ATOM 503 C CA . ASP A 1 77 ? -1.217 -15.193 7.891 1.00 81.75 77 ASP A CA 1
ATOM 504 C C . ASP A 1 77 ? -1.702 -14.132 6.891 1.00 81.75 77 ASP A C 1
ATOM 506 O O . ASP A 1 77 ? -2.069 -14.464 5.770 1.00 81.75 77 ASP A O 1
ATOM 510 N N . LEU A 1 78 ? -1.656 -12.848 7.260 1.00 81.56 78 LEU A N 1
ATOM 511 C CA . LEU A 1 78 ? -2.029 -11.736 6.377 1.00 81.56 78 LEU A CA 1
ATOM 512 C C . LEU A 1 78 ? -0.852 -11.183 5.567 1.00 81.56 78 LEU A C 1
ATOM 514 O O . LEU A 1 78 ? -1.005 -10.246 4.783 1.00 81.56 78 LEU A O 1
ATOM 518 N N . LYS A 1 79 ? 0.338 -11.751 5.756 1.00 83.19 79 LYS A N 1
ATOM 519 C CA . LYS A 1 79 ? 1.566 -11.349 5.081 1.00 83.19 79 LYS A CA 1
ATOM 520 C C . LYS A 1 79 ? 1.748 -12.181 3.817 1.00 83.19 79 LYS A C 1
ATOM 522 O O . LYS A 1 79 ? 2.393 -13.226 3.849 1.00 83.19 79 LYS A O 1
ATOM 527 N N . LEU A 1 80 ? 1.207 -11.705 2.691 1.00 82.81 80 LEU A N 1
ATOM 528 C CA 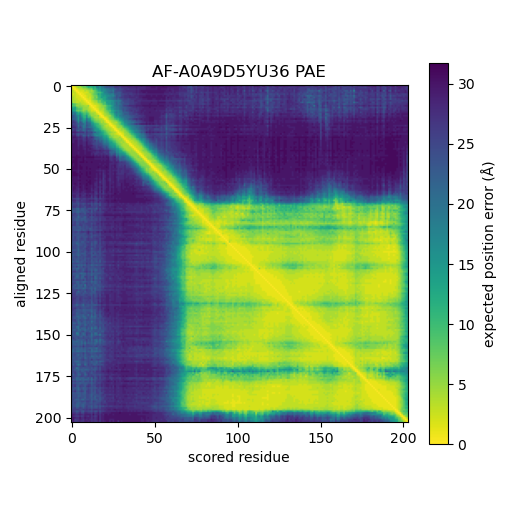. LEU A 1 80 ? 1.342 -12.416 1.413 1.00 82.81 80 LEU A CA 1
ATOM 529 C C . LEU A 1 80 ? 2.816 -12.655 1.071 1.00 82.81 80 LEU A C 1
ATOM 531 O O . LEU A 1 80 ? 3.651 -11.746 1.167 1.00 82.81 80 LEU A O 1
ATOM 535 N N . ALA A 1 81 ? 3.119 -13.886 0.661 1.00 82.50 81 ALA A N 1
ATOM 536 C CA . ALA A 1 81 ? 4.441 -14.237 0.170 1.00 82.50 81 ALA A CA 1
ATOM 537 C C . ALA A 1 81 ? 4.649 -13.721 -1.265 1.00 82.50 81 ALA A C 1
ATOM 539 O O . ALA A 1 81 ? 5.626 -13.034 -1.551 1.00 82.50 81 ALA A O 1
ATOM 540 N N . ASP A 1 82 ? 3.681 -13.973 -2.140 1.00 84.38 82 ASP A N 1
ATOM 541 C CA . ASP A 1 82 ? 3.698 -13.544 -3.536 1.00 84.38 82 ASP A CA 1
ATOM 542 C C . ASP A 1 82 ? 2.293 -13.107 -3.955 1.00 84.38 82 ASP A C 1
ATOM 544 O O . ASP A 1 82 ? 1.296 -13.595 -3.416 1.00 84.38 82 ASP A O 1
ATOM 548 N N . TYR A 1 83 ? 2.214 -12.205 -4.933 1.00 86.25 83 TYR A N 1
ATOM 549 C CA . TYR A 1 83 ? 0.940 -11.672 -5.429 1.00 86.25 83 TYR A CA 1
ATOM 550 C C . TYR A 1 83 ? 0.353 -12.478 -6.590 1.00 86.25 83 TYR A C 1
ATOM 552 O O . TYR A 1 83 ? -0.845 -12.390 -6.851 1.00 86.25 83 TYR A O 1
ATOM 560 N N . TYR A 1 84 ? 1.187 -13.238 -7.298 1.00 87.31 84 TYR A N 1
ATOM 561 C CA . TYR A 1 84 ? 0.804 -13.919 -8.530 1.00 87.31 84 TYR A CA 1
ATOM 562 C C . TYR A 1 84 ? 0.793 -15.432 -8.357 1.00 87.31 84 TYR A C 1
ATOM 564 O O . TYR A 1 84 ? 1.601 -15.993 -7.616 1.00 87.31 84 TYR A O 1
ATOM 572 N N . ASP A 1 85 ? -0.126 -16.063 -9.071 1.00 87.31 85 ASP A N 1
ATOM 573 C CA . ASP A 1 85 ? -0.161 -17.490 -9.341 1.00 87.31 85 ASP A CA 1
ATOM 574 C C . ASP A 1 85 ? -0.115 -17.675 -10.865 1.00 87.31 85 ASP A C 1
ATOM 576 O O . ASP A 1 85 ? -1.024 -17.260 -11.589 1.00 87.31 85 ASP A O 1
ATOM 580 N N . GLY A 1 86 ? 1.015 -18.170 -11.374 1.00 87.12 86 GLY A N 1
ATOM 581 C CA . GLY A 1 86 ? 1.286 -18.217 -12.813 1.00 87.12 86 GLY A CA 1
ATOM 582 C C . GLY A 1 86 ? 1.333 -16.822 -13.439 1.00 87.12 86 GLY A C 1
ATOM 583 O O . GLY A 1 86 ? 2.212 -16.025 -13.106 1.00 87.12 86 GLY A O 1
ATOM 584 N N . GLU A 1 87 ? 0.399 -16.518 -14.347 1.00 85.31 87 GLU A N 1
ATOM 585 C CA . GLU A 1 87 ? 0.247 -15.211 -15.012 1.00 85.31 87 GLU A CA 1
ATOM 586 C C . GLU A 1 87 ? -0.728 -14.262 -14.290 1.00 85.31 87 GLU A C 1
ATOM 588 O O . GLU A 1 87 ? -0.645 -13.040 -14.445 1.00 85.31 87 GLU A O 1
ATOM 593 N N . HIS A 1 88 ? -1.588 -14.789 -13.418 1.00 87.50 88 HIS A N 1
ATOM 594 C CA . HIS A 1 88 ? -2.697 -14.046 -12.824 1.00 87.50 88 HIS A CA 1
ATOM 595 C C . HIS A 1 88 ? -2.428 -13.647 -11.372 1.00 87.50 88 HIS A C 1
ATOM 597 O O . HIS A 1 88 ? -1.606 -14.239 -10.677 1.00 87.50 88 HIS A O 1
ATOM 603 N N . LEU A 1 89 ? -3.108 -12.598 -10.908 1.00 87.56 89 LEU A N 1
ATOM 604 C CA . LEU A 1 89 ? -3.076 -12.195 -9.503 1.00 87.56 89 LEU A CA 1
ATOM 605 C C . LEU A 1 89 ? -3.927 -13.157 -8.668 1.00 87.56 89 LEU A C 1
ATOM 607 O O . LEU A 1 89 ? -5.035 -13.514 -9.069 1.00 87.56 89 LEU A O 1
ATOM 611 N N . LYS A 1 90 ? -3.430 -13.535 -7.488 1.00 89.00 90 LYS A N 1
ATOM 612 C CA . LYS A 1 90 ? -4.168 -14.388 -6.550 1.00 89.00 90 LYS A CA 1
ATOM 613 C C . LYS A 1 90 ? -5.431 -13.683 -6.070 1.00 89.00 90 LYS A C 1
ATOM 615 O O . LYS A 1 90 ? -5.412 -12.487 -5.786 1.00 89.00 90 LYS A O 1
ATOM 620 N N . GLN A 1 91 ? -6.512 -14.432 -5.876 1.00 88.25 91 GLN A N 1
ATOM 621 C CA . GLN A 1 91 ? -7.758 -13.892 -5.320 1.00 88.25 91 GLN A CA 1
ATOM 622 C C . GLN A 1 91 ? -7.547 -13.227 -3.946 1.00 88.25 91 GLN A C 1
ATOM 624 O O . GLN A 1 91 ? -8.178 -12.215 -3.635 1.00 88.25 91 GLN A O 1
ATOM 629 N N . GLU A 1 92 ? -6.613 -13.749 -3.149 1.00 87.50 92 GLU A N 1
ATOM 630 C CA . GLU A 1 92 ? -6.197 -13.196 -1.856 1.00 87.50 92 GLU A CA 1
ATOM 631 C C . GLU A 1 92 ? -5.747 -11.728 -1.938 1.00 87.50 92 GLU A C 1
ATOM 633 O O . GLU A 1 92 ? -5.998 -10.950 -1.015 1.00 87.50 92 GLU A O 1
ATOM 638 N N . VAL A 1 93 ? -5.149 -11.324 -3.067 1.00 86.38 93 VAL A N 1
ATOM 639 C CA . VAL A 1 93 ? -4.722 -9.940 -3.326 1.00 86.38 93 VAL A CA 1
ATOM 640 C C . VAL A 1 93 ? -5.910 -8.985 -3.296 1.00 86.38 93 VAL A C 1
ATOM 642 O O . VAL A 1 93 ? -5.774 -7.864 -2.805 1.00 86.38 93 VAL A O 1
ATOM 645 N N . PHE A 1 94 ? -7.062 -9.428 -3.797 1.00 86.44 94 PHE A N 1
ATOM 646 C CA . PHE A 1 94 ? -8.235 -8.584 -3.994 1.00 86.44 94 PHE A CA 1
ATOM 647 C C . PHE A 1 94 ? -9.300 -8.737 -2.924 1.00 86.44 94 PHE A C 1
ATOM 649 O O . PHE A 1 94 ? -10.054 -7.797 -2.708 1.00 86.44 94 PHE A O 1
ATOM 656 N N . ILE A 1 95 ? -9.430 -9.910 -2.303 1.00 90.69 95 ILE A N 1
ATOM 657 C CA . ILE A 1 95 ? -10.591 -10.219 -1.462 1.00 90.69 95 ILE A CA 1
ATOM 658 C C . ILE A 1 95 ? -10.151 -10.602 -0.059 1.00 90.69 95 ILE A C 1
ATOM 660 O O . ILE A 1 95 ? -10.265 -9.788 0.852 1.00 90.69 95 ILE A O 1
ATOM 664 N N . GLU A 1 96 ? -9.676 -11.830 0.137 1.00 88.38 96 GLU A N 1
ATOM 665 C CA . GLU A 1 96 ? -9.565 -12.406 1.477 1.00 88.38 96 GLU A CA 1
ATOM 666 C C . GLU A 1 96 ? -8.532 -11.679 2.339 1.00 88.38 96 GLU A C 1
ATOM 668 O O . GLU A 1 96 ? -8.882 -11.103 3.375 1.00 88.38 96 GLU A O 1
ATOM 673 N N . THR A 1 97 ? -7.284 -11.626 1.877 1.00 88.19 97 THR A N 1
ATOM 674 C CA . THR A 1 97 ? -6.200 -10.979 2.617 1.00 88.19 97 THR A CA 1
ATOM 675 C C . THR A 1 97 ? -6.406 -9.472 2.672 1.00 88.19 97 THR A C 1
ATOM 677 O O . THR A 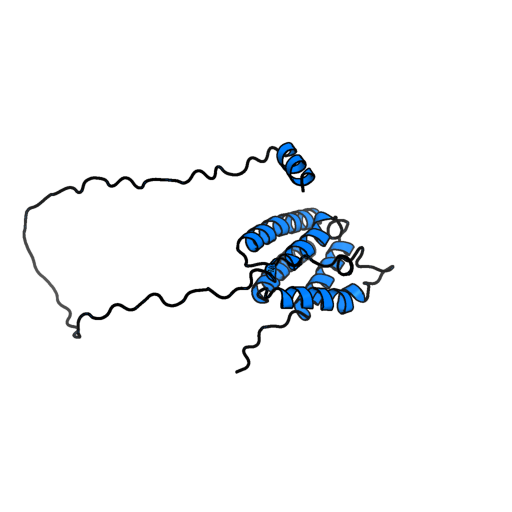1 97 ? -6.285 -8.880 3.742 1.00 8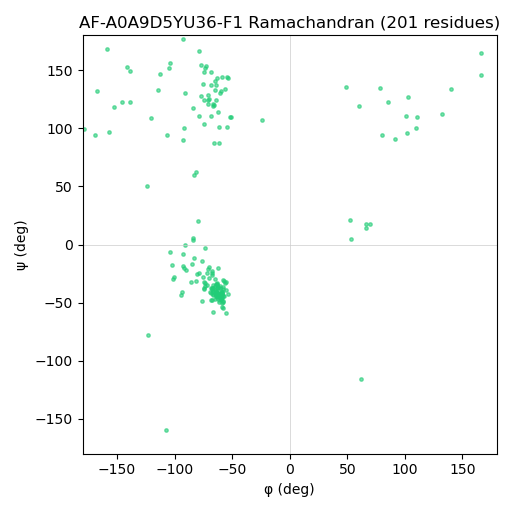8.19 97 THR A O 1
ATOM 680 N N . ALA A 1 98 ? -6.830 -8.848 1.568 1.00 89.56 98 ALA A N 1
ATOM 681 C CA . ALA A 1 98 ? -7.119 -7.414 1.540 1.00 89.56 98 ALA A CA 1
ATOM 682 C C . ALA A 1 98 ? -8.193 -7.004 2.564 1.00 89.56 98 ALA A C 1
ATOM 684 O O . ALA A 1 98 ? -8.019 -6.021 3.290 1.00 89.56 98 ALA A O 1
ATOM 685 N N . ARG A 1 99 ? -9.283 -7.776 2.665 1.00 90.50 99 ARG A N 1
ATOM 686 C CA . ARG A 1 99 ? -10.363 -7.528 3.626 1.00 90.50 99 ARG A CA 1
ATOM 687 C C . ARG A 1 99 ? -9.877 -7.683 5.063 1.00 90.50 99 ARG A C 1
ATOM 689 O O . ARG A 1 99 ? -10.137 -6.807 5.883 1.00 90.50 99 ARG A O 1
ATOM 696 N N . ARG A 1 100 ? -9.146 -8.756 5.370 1.00 89.88 100 ARG A N 1
ATOM 697 C CA . ARG A 1 100 ? -8.651 -9.011 6.733 1.00 89.88 100 ARG A CA 1
ATOM 698 C C . ARG A 1 100 ? -7.619 -7.965 7.168 1.00 89.88 100 ARG A C 1
ATOM 700 O O . ARG A 1 100 ? -7.704 -7.464 8.285 1.00 89.88 100 ARG A O 1
ATOM 707 N N . VAL A 1 101 ? -6.719 -7.543 6.276 1.00 89.94 101 VAL A N 1
ATOM 708 C CA . VAL A 1 101 ? -5.795 -6.421 6.532 1.00 89.94 101 VAL A CA 1
ATOM 709 C C . VAL A 1 101 ? -6.576 -5.133 6.816 1.00 89.94 101 VAL A C 1
ATOM 711 O O . VAL A 1 101 ? -6.285 -4.430 7.784 1.00 89.94 101 VAL A O 1
ATOM 714 N N . ALA A 1 102 ? -7.604 -4.829 6.020 1.00 90.75 102 ALA A N 1
ATOM 715 C CA . ALA A 1 102 ? -8.445 -3.656 6.243 1.00 90.75 102 ALA A CA 1
ATOM 716 C C . ALA A 1 102 ? -9.195 -3.708 7.586 1.00 90.75 102 ALA A C 1
ATOM 718 O O . ALA A 1 102 ? -9.348 -2.681 8.247 1.00 90.75 102 ALA A O 1
ATOM 719 N N . GLU A 1 103 ? -9.649 -4.884 8.020 1.00 90.50 103 GLU A N 1
ATOM 720 C CA . GLU A 1 103 ? -10.262 -5.078 9.336 1.00 90.50 103 GLU A CA 1
ATOM 721 C C . GLU A 1 103 ? -9.286 -4.793 10.480 1.00 90.50 103 GLU A C 1
ATOM 723 O O . GLU A 1 103 ? -9.681 -4.126 11.436 1.00 90.50 103 GLU A O 1
ATOM 728 N N . GLU A 1 104 ? -8.027 -5.230 10.380 1.00 90.25 104 GLU A N 1
ATOM 729 C CA . GLU A 1 104 ? -6.990 -4.899 11.370 1.00 90.25 104 GLU A CA 1
ATOM 730 C C . GLU A 1 104 ? -6.711 -3.389 11.416 1.00 90.25 104 GLU A C 1
ATOM 732 O O . GLU A 1 104 ? -6.625 -2.801 12.494 1.00 90.25 104 GLU A O 1
ATOM 737 N N . ILE A 1 105 ? -6.640 -2.728 10.255 1.00 89.12 105 ILE A N 1
ATOM 738 C CA . ILE A 1 105 ? -6.452 -1.267 10.158 1.00 89.12 105 ILE A CA 1
ATOM 739 C C . ILE A 1 105 ? -7.653 -0.505 10.747 1.00 89.12 105 ILE A C 1
ATOM 741 O O . ILE A 1 105 ? -7.492 0.524 11.409 1.00 89.12 105 ILE A O 1
ATOM 745 N N . ASN A 1 106 ? -8.874 -0.998 10.527 1.00 89.44 106 ASN A N 1
ATOM 746 C CA . ASN A 1 106 ? -10.076 -0.416 11.124 1.00 89.44 106 ASN A CA 1
ATOM 747 C C . ASN A 1 106 ? -10.081 -0.608 12.650 1.00 89.44 106 ASN A C 1
ATOM 749 O O . ASN A 1 106 ? -10.398 0.330 13.383 1.00 89.44 106 ASN A O 1
ATOM 753 N N . ARG A 1 107 ? -9.715 -1.805 13.134 1.00 87.56 107 ARG A N 1
ATOM 754 C CA . ARG A 1 107 ? -9.635 -2.133 14.568 1.00 87.56 107 ARG A CA 1
ATOM 755 C C . ARG A 1 107 ? -8.595 -1.295 15.302 1.00 87.56 107 ARG A C 1
ATOM 757 O O . ARG A 1 107 ? -8.841 -0.886 16.432 1.00 87.56 107 ARG A O 1
ATOM 764 N N . SER A 1 108 ? -7.487 -0.961 14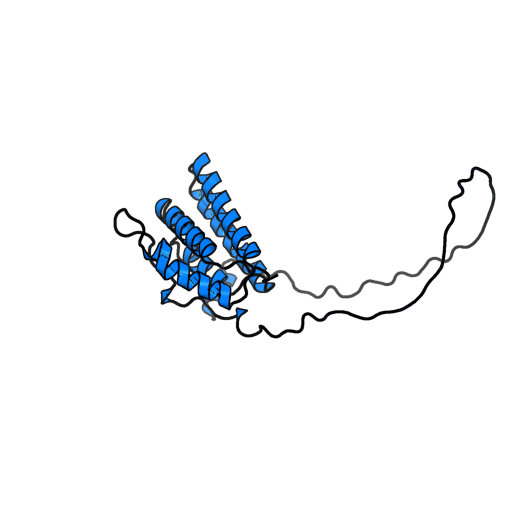.646 1.00 86.50 108 SER A N 1
ATOM 765 C CA . SER A 1 108 ? -6.459 -0.083 15.208 1.00 86.50 108 SER A CA 1
ATOM 766 C C . SER A 1 108 ? -6.861 1.399 15.252 1.00 86.50 108 SER A C 1
ATOM 768 O O . SER A 1 108 ? -6.069 2.233 15.688 1.00 86.50 108 SER A O 1
ATOM 770 N N . GLY A 1 109 ? -8.043 1.763 14.739 1.00 84.50 109 GLY A N 1
ATOM 771 C CA . GLY A 1 109 ? -8.538 3.141 14.732 1.00 84.50 109 GLY A CA 1
ATOM 772 C C . GLY A 1 109 ? -7.783 4.083 13.789 1.00 84.50 109 GLY A C 1
ATOM 773 O O . GLY A 1 109 ? -7.881 5.303 13.940 1.00 84.50 109 GLY A O 1
ATOM 774 N N . MET A 1 110 ? -7.029 3.551 12.819 1.00 85.38 110 MET A N 1
ATOM 775 C CA . MET A 1 110 ? -6.233 4.374 11.910 1.00 85.38 110 MET A CA 1
ATOM 776 C C . MET A 1 110 ? -7.136 5.264 11.049 1.00 85.38 110 MET A C 1
ATOM 778 O O . MET A 1 110 ? -8.156 4.827 10.518 1.00 85.38 110 MET A O 1
ATOM 782 N N . ASN A 1 111 ? -6.743 6.527 10.870 1.00 86.50 111 ASN A N 1
ATOM 783 C CA . ASN A 1 111 ? -7.504 7.466 10.053 1.00 86.50 111 ASN A CA 1
ATOM 784 C C . ASN A 1 111 ? -7.485 7.041 8.562 1.00 86.50 111 ASN A C 1
ATOM 786 O O . ASN A 1 111 ? -6.404 7.039 7.956 1.00 86.50 111 ASN A O 1
ATOM 790 N N . PRO A 1 112 ? -8.647 6.786 7.922 1.00 88.88 112 PRO A N 1
ATOM 791 C CA . PRO A 1 112 ? -8.719 6.427 6.501 1.00 88.88 112 PRO A CA 1
ATOM 792 C C . PRO A 1 112 ? -8.091 7.476 5.572 1.00 88.88 112 PRO A C 1
ATOM 794 O O . PRO A 1 112 ? -7.510 7.146 4.539 1.00 88.88 112 PRO A O 1
ATOM 797 N N . THR A 1 113 ? -8.141 8.756 5.946 1.00 89.50 113 THR A N 1
ATOM 798 C CA . THR A 1 113 ? -7.493 9.844 5.201 1.00 89.50 113 THR A CA 1
ATOM 799 C C . THR A 1 113 ? -5.971 9.728 5.244 1.00 89.50 113 THR A C 1
ATOM 801 O O . THR A 1 113 ? -5.307 10.008 4.248 1.00 89.50 113 THR A O 1
ATOM 804 N N . ALA A 1 114 ? -5.393 9.298 6.372 1.00 88.19 114 ALA A N 1
ATOM 805 C CA . ALA A 1 114 ? -3.955 9.058 6.467 1.00 88.19 114 ALA A CA 1
ATOM 806 C C . ALA A 1 114 ? -3.539 7.879 5.578 1.00 88.19 114 ALA A C 1
ATOM 808 O O . ALA A 1 114 ? -2.557 7.995 4.848 1.00 88.19 114 ALA A O 1
ATOM 809 N N . LEU A 1 115 ? -4.328 6.800 5.576 1.00 91.44 115 LEU A N 1
ATOM 810 C CA . LEU A 1 115 ? -4.121 5.643 4.705 1.00 91.44 11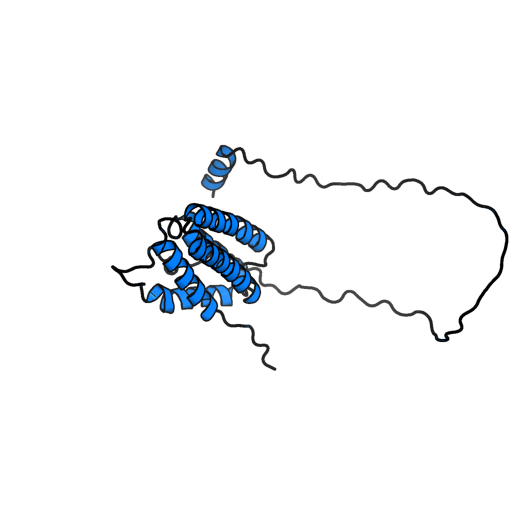5 LEU A CA 1
ATOM 811 C C . LEU A 1 115 ? -4.129 6.041 3.219 1.00 91.44 115 LEU A C 1
ATOM 813 O O . LEU A 1 115 ? -3.187 5.739 2.489 1.00 91.44 115 LEU A O 1
ATOM 817 N N . ARG A 1 116 ? -5.141 6.809 2.791 1.00 91.31 116 ARG A N 1
ATOM 818 C CA . ARG A 1 116 ? -5.242 7.331 1.417 1.00 91.31 116 ARG A CA 1
ATOM 819 C C . ARG A 1 116 ? -4.046 8.184 1.015 1.00 91.31 116 ARG A C 1
ATOM 821 O O . ARG A 1 116 ? -3.593 8.086 -0.117 1.00 91.31 116 ARG A O 1
ATOM 828 N N . LYS A 1 117 ? -3.501 8.998 1.926 1.00 91.69 117 LYS A N 1
ATOM 829 C CA . LYS A 1 117 ? -2.292 9.789 1.639 1.00 91.69 117 LYS A CA 1
ATOM 830 C C . LYS A 1 117 ? -1.107 8.896 1.271 1.00 91.69 117 LYS A C 1
ATOM 832 O O . LYS A 1 117 ? -0.394 9.225 0.332 1.00 91.69 117 LYS A O 1
ATOM 837 N N . PHE A 1 118 ? -0.906 7.785 1.979 1.00 92.88 118 PHE A N 1
ATOM 838 C CA . PHE A 1 118 ? 0.162 6.838 1.648 1.00 92.88 118 PHE A CA 1
ATOM 839 C C . PHE A 1 118 ? -0.104 6.103 0.338 1.00 92.88 118 PHE A C 1
ATOM 841 O O . PHE A 1 118 ? 0.801 5.976 -0.479 1.00 92.88 118 PHE A O 1
ATOM 848 N N . PHE A 1 119 ? -1.348 5.692 0.097 1.00 93.62 119 PHE A N 1
ATOM 849 C CA . PHE A 1 119 ? -1.723 5.099 -1.184 1.00 93.62 119 PHE A CA 1
ATOM 850 C C . PHE A 1 119 ? -1.468 6.056 -2.356 1.00 93.62 119 PHE A C 1
ATOM 852 O O . PHE A 1 119 ? -0.881 5.660 -3.356 1.00 93.62 119 PHE A O 1
ATOM 859 N N . ASN A 1 120 ? -1.801 7.339 -2.207 1.00 94.00 120 ASN A N 1
ATOM 860 C CA . ASN A 1 120 ? -1.536 8.348 -3.231 1.00 94.00 120 ASN A CA 1
ATOM 861 C C . ASN A 1 120 ? -0.036 8.540 -3.496 1.00 94.00 120 ASN A C 1
ATOM 863 O O . ASN A 1 120 ? 0.342 8.785 -4.636 1.00 94.00 120 ASN A O 1
ATOM 867 N N . MET A 1 121 ? 0.826 8.403 -2.480 1.00 93.00 121 MET A N 1
ATOM 868 C CA . MET A 1 121 ? 2.281 8.413 -2.688 1.00 93.00 121 MET A CA 1
ATOM 869 C C . MET A 1 121 ? 2.724 7.226 -3.549 1.00 93.00 121 MET A C 1
ATOM 871 O O . MET A 1 121 ? 3.500 7.407 -4.480 1.00 93.00 121 MET A O 1
ATOM 875 N N . VAL A 1 122 ? 2.196 6.029 -3.279 1.00 93.56 122 VAL A N 1
ATOM 876 C CA . VAL A 1 122 ? 2.479 4.830 -4.083 1.00 93.56 122 VAL A CA 1
ATOM 877 C C . VAL A 1 122 ? 1.960 4.987 -5.516 1.00 93.56 122 VAL A C 1
ATOM 879 O O . VAL A 1 122 ? 2.682 4.692 -6.462 1.00 93.56 122 VAL A O 1
ATOM 882 N N . LYS A 1 123 ? 0.749 5.526 -5.695 1.00 93.62 123 LYS A N 1
ATOM 883 C CA . LYS A 1 123 ? 0.188 5.832 -7.019 1.00 93.62 123 LYS A CA 1
ATOM 884 C C . LYS A 1 123 ? 1.012 6.864 -7.782 1.00 93.62 123 LYS A C 1
ATOM 886 O O . LYS A 1 123 ? 1.162 6.726 -8.985 1.00 93.62 123 LYS A O 1
ATOM 891 N N . ALA A 1 124 ? 1.564 7.872 -7.108 1.00 93.56 124 ALA A N 1
ATOM 892 C CA . ALA A 1 124 ? 2.450 8.835 -7.754 1.00 93.56 124 ALA A CA 1
ATOM 893 C C . ALA A 1 124 ? 3.720 8.157 -8.294 1.00 93.56 124 ALA A C 1
ATOM 895 O O . ALA A 1 124 ? 4.119 8.440 -9.418 1.00 93.56 124 ALA A O 1
ATOM 896 N N . ILE A 1 125 ? 4.300 7.219 -7.535 1.00 92.31 125 ILE A N 1
ATOM 897 C CA . ILE A 1 125 ? 5.447 6.415 -7.984 1.00 92.31 125 ILE A CA 1
ATOM 898 C C . ILE A 1 125 ? 5.071 5.565 -9.206 1.00 92.31 125 ILE A C 1
ATOM 900 O O . ILE A 1 125 ? 5.822 5.531 -10.176 1.00 92.31 125 ILE A O 1
ATOM 904 N N . GLU A 1 126 ? 3.902 4.917 -9.187 1.00 92.50 126 GLU A N 1
ATOM 905 C CA . GLU A 1 126 ? 3.397 4.144 -10.330 1.00 92.50 126 GLU A CA 1
ATOM 906 C C . GLU A 1 126 ? 3.196 5.020 -11.574 1.00 92.50 126 GLU A C 1
ATOM 908 O O . GLU A 1 126 ? 3.598 4.630 -12.667 1.00 92.50 126 GLU A O 1
ATOM 913 N N . THR A 1 127 ? 2.637 6.222 -11.419 1.00 91.75 127 THR A N 1
ATOM 914 C CA . THR A 1 127 ? 2.481 7.171 -12.528 1.00 91.75 127 THR A CA 1
ATOM 915 C C . THR A 1 127 ? 3.833 7.601 -13.093 1.00 91.75 127 THR A C 1
ATOM 917 O O . THR A 1 127 ? 4.005 7.586 -14.307 1.00 91.75 127 THR A O 1
ATOM 920 N N . SER A 1 128 ? 4.805 7.954 -12.244 1.00 89.62 128 SER A N 1
ATOM 921 C CA . SER A 1 128 ? 6.159 8.298 -12.701 1.00 89.62 128 SER A CA 1
ATOM 922 C C . SER A 1 128 ? 6.809 7.141 -13.457 1.00 89.62 128 SER A C 1
ATOM 924 O O . SER A 1 128 ? 7.409 7.351 -14.509 1.00 89.62 128 SER A O 1
ATOM 926 N N . TYR A 1 129 ? 6.627 5.912 -12.973 1.00 91.00 129 TYR A N 1
ATOM 927 C CA . TYR A 1 129 ? 7.116 4.722 -13.656 1.00 91.00 129 TYR A CA 1
ATOM 928 C C . TYR A 1 129 ? 6.464 4.512 -15.025 1.00 91.00 129 TYR A C 1
ATOM 930 O O . TYR A 1 129 ? 7.164 4.229 -15.987 1.00 91.00 129 TYR A O 1
ATOM 938 N N . ALA A 1 130 ? 5.150 4.707 -15.146 1.00 88.50 130 ALA A N 1
ATOM 939 C CA . ALA A 1 130 ? 4.450 4.580 -16.424 1.00 88.50 130 ALA A CA 1
ATOM 940 C C . ALA A 1 130 ? 4.920 5.597 -17.484 1.00 88.50 130 ALA A C 1
ATOM 942 O O . ALA A 1 130 ? 4.688 5.383 -18.669 1.00 88.50 130 ALA A O 1
ATOM 943 N N . MET A 1 131 ? 5.549 6.702 -17.068 1.00 88.19 131 MET A N 1
ATOM 944 C CA . MET A 1 131 ? 6.086 7.721 -17.975 1.00 88.19 131 MET A CA 1
ATOM 945 C C . MET A 1 131 ? 7.560 7.496 -18.319 1.00 88.19 131 MET A C 1
ATOM 947 O O . MET A 1 131 ? 7.963 7.707 -19.458 1.00 88.19 131 MET A O 1
ATOM 951 N N . GLU A 1 132 ? 8.374 7.113 -17.334 1.00 89.62 132 GLU A N 1
ATOM 952 C CA . GLU A 1 132 ? 9.835 7.054 -17.476 1.00 89.62 132 GLU A CA 1
ATOM 953 C C . GLU A 1 132 ? 10.364 5.625 -17.673 1.00 89.62 132 GLU A C 1
ATOM 955 O O . GLU A 1 132 ? 11.498 5.448 -18.108 1.00 89.62 132 GLU A O 1
ATOM 960 N N . HIS A 1 133 ? 9.565 4.607 -17.337 1.00 89.31 133 HIS A N 1
ATOM 961 C CA . HIS A 1 133 ? 9.929 3.184 -17.303 1.00 89.31 133 HIS A CA 1
ATOM 962 C C . HIS A 1 133 ? 11.197 2.867 -16.483 1.00 89.31 133 HIS A C 1
ATOM 964 O O . HIS A 1 133 ? 11.802 1.804 -16.627 1.00 89.31 133 HIS A O 1
ATOM 970 N N . ASP A 1 134 ? 11.576 3.761 -15.566 1.00 89.50 134 ASP A N 1
ATOM 971 C CA . ASP A 1 134 ? 12.735 3.611 -14.691 1.00 89.50 134 ASP A CA 1
ATOM 972 C C . ASP A 1 134 ? 12.337 2.935 -13.372 1.00 89.50 134 ASP A C 1
ATOM 974 O O . ASP A 1 134 ? 11.808 3.552 -12.440 1.00 89.50 134 ASP A O 1
ATOM 978 N N . PHE A 1 135 ? 12.612 1.634 -13.277 1.00 88.50 135 PHE A N 1
ATOM 979 C CA . PHE A 1 135 ? 12.332 0.871 -12.063 1.00 88.50 135 PHE A CA 1
ATOM 980 C C . PHE A 1 135 ? 13.275 1.231 -10.899 1.00 88.50 135 PHE A C 1
ATOM 982 O O . PHE A 1 135 ? 12.916 1.034 -9.738 1.00 88.50 135 PHE A O 1
ATOM 989 N N . GLY A 1 136 ? 14.452 1.810 -11.162 1.00 88.69 136 GLY A N 1
ATOM 990 C CA . GLY A 1 136 ? 15.342 2.322 -10.117 1.00 88.69 136 GLY A CA 1
ATOM 991 C C . GLY A 1 136 ? 14.667 3.428 -9.305 1.00 88.69 136 GLY A C 1
ATOM 992 O O . GLY A 1 136 ? 14.649 3.377 -8.072 1.00 88.69 136 GLY A O 1
ATOM 993 N N . ARG A 1 137 ? 13.985 4.354 -9.988 1.00 88.75 137 ARG A N 1
ATOM 994 C CA . ARG A 1 137 ? 13.179 5.405 -9.344 1.00 88.75 137 ARG A CA 1
ATOM 995 C C . ARG A 1 137 ? 12.003 4.862 -8.537 1.00 88.75 137 ARG A C 1
ATOM 997 O O . ARG A 1 137 ? 11.676 5.423 -7.489 1.00 88.75 137 ARG A O 1
ATOM 1004 N N . VAL A 1 138 ? 11.398 3.751 -8.965 1.00 88.62 138 VAL A N 1
ATOM 1005 C CA . VAL A 1 138 ? 10.359 3.061 -8.176 1.00 88.62 138 VAL A CA 1
ATOM 1006 C C . VAL A 1 138 ? 10.922 2.589 -6.843 1.00 88.62 138 VAL A C 1
ATOM 1008 O O . VAL A 1 138 ? 10.328 2.861 -5.795 1.00 88.62 138 VAL A O 1
ATOM 1011 N N . LYS A 1 139 ? 12.093 1.940 -6.866 1.00 88.94 139 LYS A N 1
ATOM 1012 C CA . LYS A 1 139 ? 12.764 1.471 -5.647 1.00 88.94 139 LYS A CA 1
ATOM 1013 C C . LYS A 1 139 ? 13.080 2.630 -4.710 1.00 88.94 139 LYS A C 1
ATOM 1015 O O . LYS A 1 139 ? 12.739 2.564 -3.533 1.00 88.94 139 LYS A O 1
ATOM 1020 N N . GLU A 1 140 ? 13.639 3.724 -5.225 1.00 90.62 140 GLU A N 1
ATOM 1021 C CA . GLU A 1 140 ? 13.895 4.926 -4.423 1.00 90.62 140 GLU A CA 1
ATOM 1022 C C . GLU A 1 140 ? 12.624 5.504 -3.790 1.00 90.62 140 GLU A C 1
ATOM 1024 O O . GLU A 1 140 ? 12.628 5.893 -2.619 1.00 90.62 140 GLU A O 1
ATOM 1029 N N . GLY A 1 141 ? 11.529 5.571 -4.551 1.00 89.12 141 GLY A N 1
ATOM 1030 C CA . GLY A 1 141 ? 10.239 6.043 -4.055 1.00 89.12 141 GLY A CA 1
ATOM 1031 C C . GLY A 1 141 ? 9.709 5.176 -2.912 1.00 89.12 141 GLY A C 1
ATOM 1032 O O . GLY A 1 141 ? 9.267 5.698 -1.885 1.00 89.12 141 GLY A O 1
ATOM 1033 N N . LEU A 1 142 ? 9.808 3.854 -3.053 1.00 88.81 142 LEU A N 1
ATOM 1034 C CA . LEU A 1 142 ? 9.408 2.902 -2.018 1.00 88.81 142 LEU A CA 1
ATOM 1035 C C . LEU A 1 142 ? 10.330 2.949 -0.793 1.00 88.81 142 LEU A C 1
ATOM 1037 O O . LEU A 1 142 ? 9.838 2.915 0.335 1.00 88.81 142 LEU A O 1
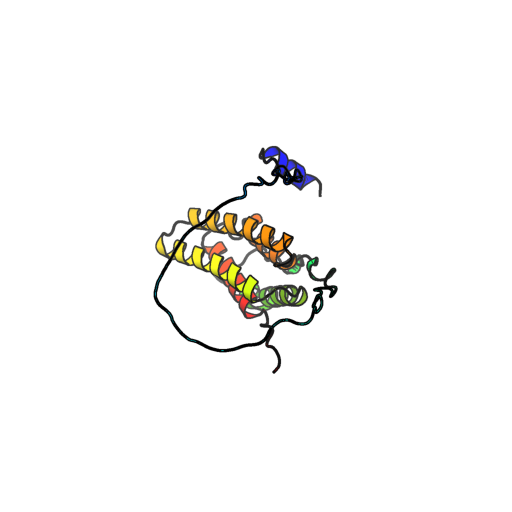ATOM 1041 N N . PHE A 1 143 ? 11.639 3.138 -0.972 1.00 88.69 143 PHE A N 1
ATOM 1042 C CA . PHE A 1 143 ? 12.555 3.354 0.150 1.00 88.69 143 PHE A CA 1
ATOM 1043 C C . PHE A 1 143 ? 12.250 4.643 0.913 1.00 88.69 143 PHE A C 1
ATOM 1045 O O . PHE A 1 143 ? 12.378 4.661 2.132 1.00 88.69 143 PHE A O 1
ATOM 1052 N N . LYS A 1 144 ? 11.782 5.702 0.240 1.00 89.88 144 LYS A N 1
ATOM 1053 C CA . LYS A 1 144 ? 11.319 6.943 0.891 1.00 89.88 144 LYS A CA 1
ATOM 1054 C C . LYS A 1 144 ? 9.981 6.770 1.621 1.00 89.88 144 LYS A C 1
ATOM 1056 O O . LYS A 1 144 ? 9.703 7.510 2.567 1.00 89.88 144 LYS A O 1
ATOM 1061 N N . LEU A 1 145 ? 9.154 5.800 1.222 1.00 89.75 145 LEU A N 1
ATOM 1062 C CA . LEU A 1 145 ? 7.875 5.505 1.876 1.00 89.75 145 LEU A CA 1
ATOM 1063 C C . LEU A 1 145 ? 8.074 4.965 3.300 1.00 89.75 145 LEU A C 1
ATOM 1065 O O . LEU A 1 145 ? 7.354 5.376 4.207 1.00 89.75 145 LEU A O 1
ATOM 1069 N N . LEU A 1 146 ? 9.065 4.094 3.505 1.00 87.75 146 LEU A N 1
ATOM 1070 C CA . LEU A 1 146 ? 9.371 3.466 4.797 1.00 87.75 146 LEU A CA 1
ATOM 1071 C C . LEU A 1 146 ? 9.603 4.471 5.945 1.00 87.75 146 LEU A C 1
ATOM 1073 O O . LEU A 1 146 ? 8.829 4.449 6.906 1.00 87.75 146 LEU A O 1
ATOM 1077 N N . PRO A 1 147 ? 10.575 5.403 5.866 1.00 89.69 147 PRO A N 1
ATOM 1078 C CA . PRO A 1 147 ? 10.805 6.375 6.931 1.00 89.69 147 PRO A CA 1
ATOM 1079 C C . PRO A 1 147 ? 9.614 7.325 7.106 1.00 89.69 147 PRO A C 1
ATOM 1081 O O . PRO A 1 147 ? 9.338 7.772 8.217 1.00 89.69 147 PRO A O 1
ATOM 1084 N N . ALA A 1 148 ? 8.857 7.610 6.040 1.00 88.56 148 ALA A N 1
ATOM 1085 C CA . ALA A 1 148 ? 7.654 8.433 6.135 1.00 88.56 148 ALA A CA 1
ATOM 1086 C C . ALA A 1 148 ? 6.530 7.741 6.928 1.00 88.56 148 ALA A C 1
ATOM 1088 O O . ALA A 1 148 ? 5.794 8.409 7.662 1.00 88.56 148 ALA A O 1
ATOM 1089 N N . VAL A 1 149 ? 6.381 6.422 6.783 1.00 90.12 149 VAL A N 1
ATOM 1090 C CA . VAL A 1 149 ? 5.443 5.609 7.569 1.00 90.12 149 VAL A CA 1
ATOM 1091 C C . VAL A 1 149 ? 5.897 5.540 9.023 1.00 90.12 149 VAL A C 1
ATOM 1093 O O . VAL A 1 149 ? 5.094 5.826 9.911 1.00 90.12 149 VAL A O 1
ATOM 1096 N N . GLU A 1 150 ? 7.178 5.257 9.257 1.00 87.88 150 GLU A N 1
ATOM 1097 C CA . GLU A 1 150 ? 7.765 5.130 10.594 1.00 87.88 150 GLU A CA 1
ATOM 1098 C C . GLU A 1 150 ? 7.612 6.411 11.417 1.00 87.88 150 GLU A C 1
ATOM 1100 O O . GLU A 1 150 ? 7.039 6.401 12.507 1.00 87.88 150 GLU A O 1
ATOM 1105 N N . TYR A 1 151 ? 7.987 7.549 10.833 1.00 88.75 151 TYR A N 1
ATOM 1106 C CA . TYR A 1 151 ? 7.845 8.856 11.468 1.00 88.75 151 TYR A CA 1
ATOM 1107 C C . TYR A 1 151 ? 6.388 9.174 11.843 1.00 88.75 151 TYR A C 1
ATOM 1109 O O . TYR A 1 151 ? 6.101 9.797 12.866 1.00 88.75 151 TYR A O 1
ATOM 1117 N N . ARG A 1 152 ? 5.411 8.762 11.021 1.00 88.31 152 ARG A N 1
ATOM 1118 C CA . ARG A 1 152 ? 3.990 8.955 11.355 1.00 88.31 152 ARG A CA 1
ATOM 1119 C C . ARG A 1 152 ? 3.475 7.931 12.367 1.00 88.31 152 ARG A C 1
ATOM 1121 O O . ARG A 1 152 ? 2.523 8.258 13.077 1.00 88.31 152 ARG A O 1
ATOM 1128 N N . ARG A 1 153 ? 4.090 6.749 12.459 1.00 88.81 153 ARG A N 1
ATOM 1129 C CA . ARG A 1 153 ? 3.800 5.748 13.494 1.00 88.81 153 ARG A CA 1
ATOM 1130 C C . ARG A 1 153 ? 4.227 6.251 14.867 1.00 88.81 153 ARG A C 1
ATOM 1132 O O . ARG A 1 153 ? 3.420 6.225 15.785 1.00 88.81 153 ARG A O 1
ATOM 1139 N N . GLU A 1 154 ? 5.440 6.788 14.989 1.00 86.44 154 GLU A N 1
ATOM 1140 C CA . GLU A 1 154 ? 5.951 7.367 16.246 1.00 86.44 154 GLU A CA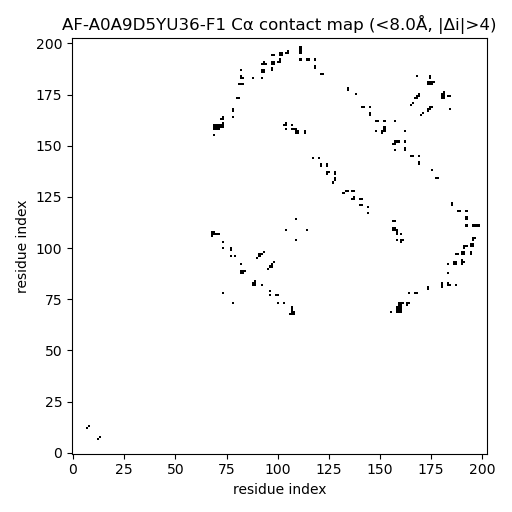 1
ATOM 1141 C C . GLU A 1 154 ? 5.065 8.501 16.779 1.00 86.44 154 GLU A C 1
ATOM 1143 O O . GLU A 1 154 ? 4.921 8.676 17.985 1.00 86.44 154 GLU A O 1
ATOM 1148 N N . ARG A 1 155 ? 4.404 9.239 15.881 1.00 85.81 155 ARG A N 1
ATOM 1149 C CA . ARG A 1 155 ? 3.440 10.293 16.236 1.00 85.81 155 ARG A CA 1
ATOM 1150 C C . ARG A 1 155 ? 2.018 9.787 16.510 1.00 85.81 155 ARG A C 1
ATOM 1152 O O . ARG A 1 155 ? 1.112 10.607 16.629 1.00 85.81 155 ARG A O 1
ATOM 1159 N N . GLY A 1 156 ? 1.791 8.473 16.530 1.00 81.94 156 GLY A N 1
ATOM 1160 C CA . GLY A 1 156 ? 0.472 7.868 16.751 1.00 81.94 156 GLY A CA 1
ATOM 1161 C C . GLY A 1 156 ? -0.547 8.141 15.637 1.00 81.94 156 GLY A C 1
ATOM 1162 O O . GLY A 1 156 ? -1.747 8.001 15.842 1.00 81.94 156 GLY A O 1
ATOM 1163 N N . ILE A 1 157 ? -0.103 8.565 14.448 1.00 84.88 157 ILE A N 1
ATOM 1164 C CA . ILE A 1 157 ? -0.993 8.830 13.300 1.00 84.88 157 ILE A CA 1
ATOM 1165 C C . ILE A 1 157 ? -1.255 7.536 12.520 1.00 84.88 157 ILE A C 1
ATOM 1167 O O . ILE A 1 157 ? -2.310 7.360 11.907 1.00 84.88 157 ILE A O 1
ATOM 1171 N N . VAL A 1 158 ? -0.258 6.654 12.506 1.00 87.06 158 VAL A N 1
ATOM 1172 C CA . VAL A 1 158 ? -0.258 5.384 11.786 1.00 87.06 158 VAL A CA 1
ATOM 1173 C C . VAL A 1 158 ? -0.216 4.247 12.790 1.00 87.06 158 VAL A C 1
ATOM 1175 O O . VAL A 1 158 ? 0.613 4.253 13.696 1.00 87.06 158 VAL A O 1
ATOM 1178 N N . ALA A 1 159 ? -1.082 3.258 12.601 1.00 88.06 159 ALA A N 1
ATOM 1179 C CA . ALA A 1 159 ? -1.089 2.067 13.432 1.00 88.06 159 ALA A CA 1
ATOM 1180 C C . ALA A 1 159 ? 0.084 1.135 13.113 1.00 88.06 159 ALA A C 1
ATOM 1182 O O . ALA A 1 159 ? 0.546 1.058 11.968 1.00 88.06 159 ALA A O 1
ATOM 1183 N N . LYS A 1 160 ? 0.523 0.368 14.118 1.00 87.31 160 LYS A N 1
ATOM 1184 C CA . LYS A 1 160 ? 1.598 -0.610 13.948 1.00 87.31 160 LYS A CA 1
ATOM 1185 C C . LYS A 1 160 ? 1.264 -1.658 12.881 1.00 87.31 160 LYS A C 1
ATOM 1187 O O . LYS A 1 160 ? 2.124 -1.941 12.056 1.00 87.31 160 LYS A O 1
ATOM 1192 N N . CYS A 1 161 ? 0.025 -2.155 12.815 1.00 87.81 161 CYS A N 1
ATOM 1193 C CA . CYS A 1 161 ? -0.393 -3.121 11.791 1.00 87.81 161 CYS A CA 1
ATOM 1194 C C . CYS A 1 161 ? -0.144 -2.622 10.354 1.00 87.81 161 CYS A C 1
ATOM 1196 O O . CYS A 1 161 ? 0.319 -3.383 9.509 1.00 87.81 161 CYS A O 1
ATOM 1198 N N . PHE A 1 162 ? -0.376 -1.335 10.077 1.00 89.81 162 PHE A N 1
ATOM 1199 C CA . PHE A 1 162 ? -0.118 -0.751 8.761 1.00 89.81 162 PHE A CA 1
ATOM 1200 C C . PHE A 1 162 ? 1.379 -0.537 8.502 1.00 89.81 162 PHE A C 1
ATOM 1202 O O . PHE A 1 162 ? 1.853 -0.754 7.389 1.00 89.81 162 PHE A O 1
ATOM 1209 N N . SER A 1 163 ? 2.137 -0.132 9.522 1.00 89.62 163 SER A N 1
ATOM 1210 C CA . SER A 1 163 ? 3.599 -0.053 9.426 1.00 89.62 163 SER A CA 1
ATOM 1211 C C . SER A 1 163 ? 4.202 -1.426 9.114 1.00 89.62 163 SER A C 1
ATOM 1213 O O . SER A 1 163 ? 4.990 -1.534 8.178 1.00 89.62 163 SER A O 1
ATOM 1215 N N . ASP A 1 164 ? 3.747 -2.477 9.801 1.00 88.62 164 ASP A N 1
ATOM 1216 C CA . ASP A 1 164 ? 4.157 -3.860 9.554 1.00 88.62 164 ASP A CA 1
ATOM 1217 C C . ASP A 1 164 ? 3.743 -4.338 8.151 1.00 88.62 164 ASP A C 1
ATOM 1219 O O . ASP A 1 164 ? 4.513 -5.040 7.502 1.00 88.62 164 ASP A O 1
ATOM 1223 N N . PHE A 1 165 ? 2.562 -3.942 7.657 1.00 89.88 165 PHE A N 1
ATOM 1224 C CA . PHE A 1 165 ? 2.114 -4.220 6.286 1.00 89.88 165 PHE A CA 1
ATOM 1225 C C . PHE A 1 165 ? 3.082 -3.636 5.248 1.00 89.88 165 PHE A C 1
ATOM 1227 O O . PHE A 1 165 ? 3.593 -4.362 4.395 1.00 89.88 165 PHE A O 1
ATOM 1234 N N . ILE A 1 166 ? 3.388 -2.336 5.338 1.00 89.94 166 ILE A N 1
ATOM 1235 C CA . ILE A 1 166 ? 4.309 -1.681 4.397 1.00 89.94 166 ILE A CA 1
ATOM 1236 C C . ILE A 1 166 ? 5.718 -2.261 4.526 1.00 89.94 166 ILE A C 1
ATOM 1238 O O . ILE A 1 166 ? 6.346 -2.569 3.515 1.00 89.94 166 ILE A O 1
ATOM 1242 N N . ALA A 1 167 ? 6.202 -2.456 5.753 1.00 86.31 167 ALA A N 1
ATOM 1243 C CA . ALA A 1 167 ? 7.511 -3.043 5.994 1.00 86.31 167 ALA A CA 1
ATOM 1244 C C . ALA A 1 167 ? 7.603 -4.454 5.404 1.00 86.31 167 ALA A C 1
ATOM 1246 O O . ALA A 1 167 ? 8.546 -4.740 4.682 1.00 86.31 167 ALA A O 1
ATOM 1247 N N . HIS A 1 168 ? 6.611 -5.321 5.616 1.00 84.31 168 HIS A N 1
ATOM 1248 C CA . HIS A 1 168 ? 6.631 -6.680 5.066 1.00 84.31 168 HIS A CA 1
ATOM 1249 C C . HIS A 1 168 ? 6.723 -6.695 3.537 1.00 84.31 168 HIS A C 1
ATOM 1251 O O . HIS A 1 168 ? 7.480 -7.481 2.974 1.00 84.31 168 HIS A O 1
ATOM 1257 N N . HIS A 1 169 ? 5.990 -5.820 2.850 1.00 79.75 169 HIS A N 1
ATOM 1258 C CA . HIS A 1 169 ? 5.982 -5.814 1.388 1.00 79.75 169 HIS A CA 1
ATOM 1259 C C . HIS A 1 169 ? 7.184 -5.085 0.767 1.00 79.75 169 HIS A C 1
ATOM 1261 O O . HIS A 1 169 ? 7.632 -5.484 -0.309 1.00 79.75 169 HIS A O 1
ATOM 1267 N N . VAL A 1 170 ? 7.728 -4.058 1.430 1.00 79.00 170 VAL A N 1
ATOM 1268 C CA . VAL A 1 170 ? 8.853 -3.258 0.915 1.00 79.00 170 VAL A CA 1
ATOM 1269 C C . VAL A 1 170 ? 10.213 -3.759 1.422 1.00 79.00 170 VAL A C 1
ATOM 1271 O O . VAL A 1 170 ? 11.126 -3.872 0.616 1.00 79.00 170 VAL A O 1
ATOM 1274 N N . HIS A 1 171 ? 10.373 -4.102 2.708 1.00 70.44 171 HIS A N 1
ATOM 1275 C CA . HIS A 1 171 ? 11.653 -4.596 3.252 1.00 70.44 171 HIS A CA 1
ATOM 1276 C C . HIS A 1 171 ? 11.978 -6.033 2.858 1.00 70.44 171 HIS A C 1
ATOM 1278 O O . HIS A 1 171 ? 13.151 -6.358 2.725 1.00 70.44 171 HIS A O 1
ATOM 1284 N N . ALA A 1 172 ? 10.983 -6.905 2.681 1.00 62.09 172 ALA A N 1
ATOM 1285 C CA . ALA A 1 172 ? 11.249 -8.286 2.269 1.00 62.09 172 ALA A CA 1
ATOM 1286 C C . ALA A 1 172 ? 11.506 -8.410 0.752 1.00 62.09 172 ALA A C 1
ATOM 1288 O O . ALA A 1 172 ? 11.277 -9.473 0.179 1.00 62.09 172 ALA A O 1
ATOM 1289 N N . ASP A 1 173 ? 11.866 -7.302 0.094 1.00 67.12 173 ASP A N 1
ATOM 1290 C CA . ASP A 1 173 ? 12.043 -7.130 -1.351 1.00 67.12 173 ASP A CA 1
ATOM 1291 C C . ASP A 1 173 ? 10.857 -7.563 -2.226 1.00 67.12 173 ASP A C 1
ATOM 1293 O O . ASP A 1 173 ? 10.919 -7.461 -3.447 1.00 67.12 173 ASP A O 1
ATOM 1297 N N . ARG A 1 174 ? 9.721 -7.972 -1.649 1.00 75.69 174 ARG A N 1
ATOM 1298 C CA . ARG A 1 174 ? 8.584 -8.533 -2.395 1.00 75.69 174 ARG A CA 1
ATOM 1299 C C . ARG A 1 174 ? 8.036 -7.558 -3.427 1.00 75.69 174 ARG A C 1
ATOM 1301 O O . ARG A 1 174 ? 7.757 -7.972 -4.540 1.00 75.69 174 ARG A O 1
ATOM 1308 N N . ALA A 1 175 ? 7.909 -6.276 -3.092 1.00 72.25 175 ALA A N 1
ATOM 1309 C CA . ALA A 1 175 ? 7.495 -5.235 -4.035 1.00 72.25 175 ALA A CA 1
ATOM 1310 C C . ALA A 1 175 ? 8.652 -4.679 -4.895 1.00 72.25 175 ALA A C 1
ATOM 1312 O O . ALA A 1 175 ? 8.395 -3.952 -5.849 1.00 72.25 175 ALA A O 1
ATOM 1313 N N . LEU A 1 176 ? 9.909 -4.997 -4.560 1.00 83.62 176 LEU A N 1
ATOM 1314 C CA . LEU A 1 176 ? 11.122 -4.456 -5.192 1.00 83.62 176 LEU A CA 1
ATOM 1315 C C . LEU A 1 176 ? 11.801 -5.436 -6.163 1.00 83.62 176 LEU A C 1
ATOM 1317 O O . LEU A 1 176 ? 12.758 -5.044 -6.837 1.00 83.62 176 LEU A O 1
ATOM 1321 N N . ARG A 1 177 ? 11.329 -6.690 -6.239 1.00 83.38 177 ARG A N 1
ATOM 1322 C CA . ARG A 1 177 ? 11.871 -7.736 -7.125 1.00 83.38 177 ARG A CA 1
ATOM 1323 C C . ARG A 1 177 ? 11.831 -7.315 -8.589 1.00 83.38 177 ARG A C 1
ATOM 1325 O O . ARG A 1 177 ? 12.864 -7.302 -9.252 1.00 83.38 177 ARG A O 1
ATOM 1332 N N . ASP A 1 178 ? 10.653 -6.939 -9.062 1.00 86.62 178 ASP A N 1
ATOM 1333 C CA . ASP A 1 178 ? 10.396 -6.596 -10.454 1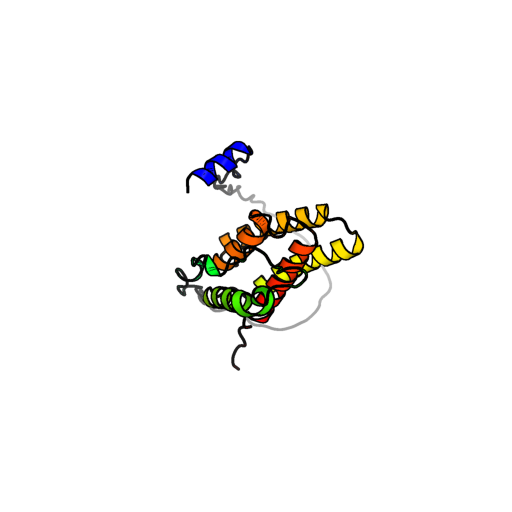.00 86.62 178 ASP A CA 1
ATOM 1334 C C . ASP A 1 178 ? 9.139 -5.719 -10.578 1.00 86.62 178 ASP A C 1
ATOM 1336 O O . ASP A 1 178 ? 8.360 -5.561 -9.630 1.00 86.62 178 ASP A O 1
ATOM 1340 N N . GLU A 1 179 ? 8.946 -5.146 -11.766 1.00 87.25 179 GLU A N 1
ATOM 1341 C CA . GLU A 1 179 ? 7.782 -4.322 -12.111 1.00 87.25 179 GLU A CA 1
ATOM 1342 C C . GLU A 1 179 ? 6.464 -5.047 -11.825 1.00 87.25 179 GLU A C 1
ATOM 1344 O O . GLU A 1 179 ? 5.515 -4.472 -11.284 1.00 87.25 179 GLU A O 1
ATOM 1349 N N . ARG A 1 180 ? 6.403 -6.335 -12.166 1.00 88.81 180 ARG A N 1
ATOM 1350 C CA . ARG A 1 180 ? 5.200 -7.145 -12.012 1.00 88.81 180 ARG A CA 1
ATOM 1351 C C . ARG A 1 180 ? 4.807 -7.244 -10.539 1.00 88.81 180 ARG A C 1
ATOM 1353 O O . ARG A 1 180 ? 3.639 -7.049 -10.195 1.00 88.81 180 ARG A O 1
ATOM 1360 N N . SER A 1 181 ? 5.774 -7.477 -9.668 1.00 88.31 181 SER A N 1
ATOM 1361 C CA . SER A 1 181 ? 5.614 -7.569 -8.223 1.00 88.31 181 SER A CA 1
ATOM 1362 C C . SER A 1 181 ? 5.230 -6.224 -7.608 1.00 88.31 181 SER A C 1
ATOM 1364 O O . SER A 1 181 ? 4.345 -6.180 -6.749 1.00 88.31 181 SER A O 1
ATOM 1366 N N . PHE A 1 182 ? 5.799 -5.117 -8.101 1.00 90.50 182 PHE A N 1
ATOM 1367 C CA . PHE A 1 182 ? 5.355 -3.771 -7.736 1.00 90.50 182 PHE A CA 1
ATOM 1368 C C . PHE A 1 182 ? 3.885 -3.542 -8.110 1.00 90.50 182 PHE A C 1
ATOM 1370 O O . PHE A 1 182 ? 3.091 -3.127 -7.267 1.00 90.50 182 PHE A O 1
ATOM 1377 N N . ARG A 1 183 ? 3.475 -3.903 -9.331 1.00 89.88 183 ARG A N 1
ATOM 1378 C CA 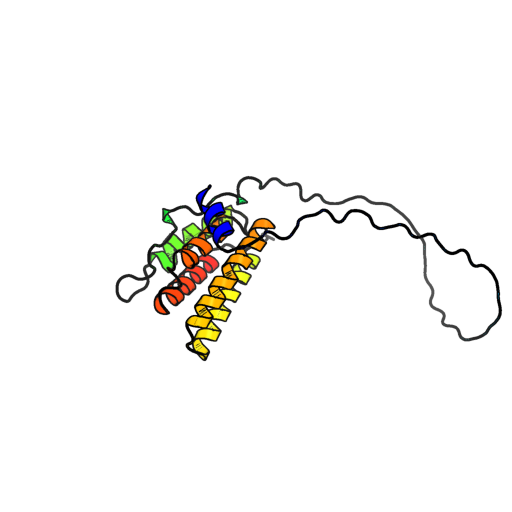. ARG A 1 183 ? 2.072 -3.804 -9.761 1.00 89.88 183 ARG A CA 1
ATOM 1379 C C . ARG A 1 183 ? 1.143 -4.642 -8.880 1.00 89.88 183 ARG A C 1
ATOM 1381 O O . ARG A 1 183 ? 0.065 -4.178 -8.513 1.00 89.88 183 ARG A O 1
ATOM 1388 N N . GLY A 1 184 ? 1.570 -5.844 -8.490 1.00 90.44 184 GLY A N 1
ATOM 1389 C CA . GLY A 1 184 ? 0.827 -6.696 -7.558 1.00 90.44 184 GLY A CA 1
ATOM 1390 C C . GLY A 1 184 ? 0.635 -6.039 -6.189 1.00 90.44 184 GLY A C 1
ATOM 1391 O O . GLY A 1 184 ? -0.479 -6.022 -5.665 1.00 90.44 184 GLY A O 1
ATOM 1392 N N . PHE A 1 185 ? 1.684 -5.404 -5.659 1.00 92.19 185 PHE A N 1
ATOM 1393 C CA . PHE A 1 185 ? 1.602 -4.611 -4.432 1.00 92.19 185 PHE A CA 1
ATOM 1394 C C . PHE A 1 185 ? 0.617 -3.440 -4.555 1.00 92.19 185 PHE A C 1
ATOM 1396 O O . PHE A 1 185 ? -0.210 -3.250 -3.663 1.00 92.19 185 PHE A O 1
ATOM 1403 N N . VAL A 1 186 ? 0.655 -2.679 -5.657 1.00 93.06 186 VAL A N 1
ATOM 1404 C CA . VAL A 1 186 ? -0.278 -1.561 -5.883 1.00 93.06 186 VAL A CA 1
ATOM 1405 C C . VAL A 1 186 ? -1.729 -2.048 -5.880 1.00 93.06 186 VAL A C 1
ATOM 1407 O O . VAL A 1 186 ? -2.568 -1.450 -5.206 1.00 93.06 186 VAL A O 1
ATOM 1410 N N . GLN A 1 187 ? -2.023 -3.151 -6.576 1.00 93.56 187 GLN A N 1
ATOM 1411 C CA . GLN A 1 187 ? -3.366 -3.744 -6.618 1.00 93.56 187 GLN A CA 1
ATOM 1412 C C . GLN A 1 187 ? -3.817 -4.250 -5.243 1.00 93.56 187 GLN A C 1
ATOM 1414 O O . GLN A 1 187 ? -4.963 -4.024 -4.839 1.00 93.56 187 GLN A O 1
ATOM 1419 N N . HIS A 1 188 ? -2.909 -4.874 -4.487 1.00 92.88 188 HIS A N 1
ATOM 1420 C CA . HIS A 1 188 ? -3.200 -5.302 -3.125 1.00 92.88 188 HIS A CA 1
ATOM 1421 C C . HIS A 1 188 ? -3.536 -4.109 -2.226 1.00 92.88 188 HIS A C 1
ATOM 1423 O O . HIS A 1 188 ? -4.571 -4.089 -1.561 1.00 92.88 188 HIS A O 1
ATOM 1429 N N . PHE A 1 189 ? -2.695 -3.073 -2.253 1.00 93.62 189 PHE A N 1
ATOM 1430 C CA . PHE A 1 189 ? -2.884 -1.884 -1.434 1.00 93.62 189 PHE A CA 1
ATOM 1431 C C . PHE A 1 189 ? -4.170 -1.137 -1.826 1.00 93.62 189 PHE A C 1
ATOM 1433 O O . PHE A 1 189 ? -4.936 -0.731 -0.953 1.00 93.62 189 PHE A O 1
ATOM 1440 N N . GLN A 1 190 ? -4.477 -1.032 -3.121 1.00 93.81 190 GLN A N 1
ATOM 1441 C CA . GLN A 1 190 ? -5.745 -0.475 -3.596 1.00 93.81 190 GLN A CA 1
ATOM 1442 C C . GLN A 1 190 ? -6.948 -1.237 -3.022 1.00 93.81 190 GLN A C 1
ATOM 1444 O O . GLN A 1 190 ? -7.899 -0.614 -2.545 1.00 93.81 190 GLN A O 1
ATOM 1449 N N . SER A 1 191 ? -6.888 -2.569 -3.019 1.00 93.06 191 SER A N 1
ATOM 1450 C CA . SER A 1 191 ? -7.947 -3.424 -2.473 1.00 93.06 191 SER A CA 1
ATOM 1451 C C . SER A 1 191 ? -8.113 -3.222 -0.964 1.00 93.06 191 SER A C 1
ATOM 1453 O O . SER A 1 191 ? -9.231 -3.049 -0.485 1.00 93.06 191 SER A O 1
ATOM 1455 N N . VAL A 1 192 ? -7.010 -3.137 -0.210 1.00 92.00 192 VAL A N 1
ATOM 1456 C CA . VAL A 1 192 ? -7.040 -2.816 1.229 1.00 92.00 192 VAL A CA 1
ATOM 1457 C C . VAL A 1 192 ? -7.720 -1.466 1.471 1.00 92.00 192 VAL A C 1
ATOM 1459 O O . VAL A 1 192 ? -8.624 -1.369 2.300 1.00 92.00 192 VAL A O 1
ATOM 1462 N N . VAL A 1 193 ? -7.336 -0.420 0.730 1.00 92.12 193 VAL A N 1
ATOM 1463 C CA . VAL A 1 193 ? -7.937 0.918 0.866 1.00 92.12 193 VAL A CA 1
ATOM 1464 C C . VAL A 1 193 ? -9.435 0.901 0.559 1.00 92.12 193 VAL A C 1
ATOM 1466 O O . VAL A 1 193 ? -10.186 1.626 1.212 1.00 92.12 193 VAL A O 1
ATOM 1469 N N . ALA A 1 194 ? -9.877 0.080 -0.397 1.00 91.38 194 ALA A N 1
ATOM 1470 C CA . ALA A 1 194 ? -11.288 -0.053 -0.749 1.00 91.38 194 ALA A CA 1
ATOM 1471 C C . ALA A 1 194 ? -12.132 -0.682 0.376 1.00 91.38 194 ALA A C 1
ATOM 1473 O O . ALA A 1 194 ? -13.277 -0.274 0.571 1.00 91.38 194 ALA A O 1
ATOM 1474 N N . TYR A 1 195 ? -11.575 -1.623 1.148 1.00 91.19 195 TYR A N 1
ATOM 1475 C CA . TYR A 1 195 ? -12.274 -2.249 2.281 1.00 91.19 195 TYR A CA 1
ATOM 1476 C C . TYR A 1 195 ? -12.184 -1.467 3.595 1.00 91.19 195 TYR A C 1
ATOM 1478 O O . TYR A 1 195 ? -12.962 -1.724 4.520 1.00 91.19 195 TYR A O 1
ATOM 1486 N N . VAL A 1 196 ? -11.256 -0.515 3.719 1.00 89.56 196 VAL A N 1
ATOM 1487 C CA . VAL A 1 196 ? -11.178 0.331 4.914 1.00 89.56 196 VAL A CA 1
ATOM 1488 C C . VAL A 1 196 ? -12.415 1.222 4.979 1.00 89.56 196 VAL A C 1
ATOM 1490 O O . VAL A 1 196 ? -12.686 2.037 4.093 1.00 89.56 196 VAL A O 1
ATOM 1493 N N . LYS A 1 197 ? -13.192 1.060 6.053 1.00 81.50 197 LYS A N 1
ATOM 1494 C CA . LYS A 1 197 ? -14.447 1.783 6.223 1.00 81.50 197 LYS A CA 1
ATOM 1495 C C . LYS A 1 197 ? -14.115 3.241 6.497 1.00 81.50 197 LYS A C 1
ATOM 1497 O O . LYS A 1 197 ? -13.351 3.566 7.405 1.00 81.50 197 LYS A O 1
ATOM 1502 N N . GLN A 1 198 ? -14.731 4.147 5.745 1.00 67.12 198 GLN A N 1
ATOM 1503 C CA . GLN A 1 198 ? -14.767 5.537 6.179 1.00 67.12 198 GLN A CA 1
ATOM 1504 C C . GLN A 1 198 ? -15.593 5.591 7.462 1.00 67.12 198 GLN A C 1
ATOM 1506 O O . GLN A 1 198 ? -16.681 5.019 7.508 1.00 67.12 198 GLN A O 1
ATOM 1511 N N . LYS A 1 199 ? -15.095 6.277 8.498 1.00 55.81 199 LYS A N 1
ATOM 1512 C CA . LYS A 1 199 ? -15.957 6.735 9.591 1.00 55.81 199 LYS A CA 1
ATOM 1513 C C . LYS A 1 199 ? -16.981 7.686 8.971 1.00 55.81 199 LYS A C 1
ATOM 1515 O O . LYS A 1 199 ? -16.741 8.882 8.875 1.00 55.81 199 LYS A O 1
ATOM 1520 N N . SER A 1 200 ? -18.090 7.145 8.480 1.00 45.56 200 SER A N 1
ATOM 1521 C CA . SER A 1 200 ? -19.287 7.929 8.250 1.00 45.56 200 SER A CA 1
ATOM 1522 C C . SER A 1 200 ? -19.784 8.305 9.635 1.00 45.56 200 SER A C 1
ATOM 1524 O O . SER A 1 200 ? -20.207 7.431 10.397 1.00 45.56 200 SER A O 1
ATOM 1526 N N . GLU A 1 201 ? -19.687 9.581 9.991 1.00 45.03 201 GLU A N 1
ATOM 1527 C CA . GLU A 1 201 ? -20.543 10.128 11.033 1.00 45.03 201 GLU A CA 1
ATOM 1528 C C . GLU A 1 201 ? -21.976 9.749 10.643 1.00 45.03 201 GLU A C 1
ATOM 1530 O O . GLU A 1 201 ? -22.489 10.204 9.619 1.00 45.03 201 GLU A O 1
ATOM 1535 N N . ARG A 1 202 ? -22.585 8.821 11.395 1.00 40.19 202 ARG A N 1
ATOM 1536 C CA . ARG A 1 202 ? -24.035 8.640 11.360 1.00 40.19 202 ARG A CA 1
ATOM 1537 C C . ARG A 1 202 ? -24.599 9.978 11.833 1.00 40.19 202 ARG A C 1
ATOM 1539 O O . ARG A 1 202 ? -24.501 10.286 13.018 1.00 40.19 202 ARG A O 1
ATOM 1546 N N . ARG A 1 203 ? -25.041 10.789 10.874 1.00 40.09 203 ARG A N 1
ATOM 1547 C CA . ARG A 1 203 ? -25.981 11.883 11.102 1.00 40.09 203 ARG A CA 1
ATOM 1548 C C . ARG A 1 203 ? -27.352 11.307 11.414 1.00 40.09 203 ARG A C 1
ATOM 1550 O O . ARG A 1 203 ? -27.658 10.224 10.861 1.00 40.09 203 ARG A O 1
#

Secondary structure (DSSP, 8-state):
--HHHHHHHHTT-PPP----------PPPPP-----------------------------------TTGGGPPPPGGGS-S-SEETTEE-HHHHSHHHHHHHHHHHHTT--HHHHHHHHHHHHHHHHHHHHH--HHHHHHHHHHHHHHHHHHHHTTSS-HHHHHHHHHHHHTSTTTS-HHHHHHHHHHHHHHHHHSPP-----

pLDDT: mean 73.04, std 19.9, range [35.88, 94.0]

Foldseek 3Di:
DPVVVVVCVVVVDDDPDPDPPDDDDDDDDDDDDDDDDDDDDDDDDDDDDDDDDDDDDDDDDPPDDPPPLLADAADPVLLDPAQDDPPDGDPCLQPVSLLVLLVSQVSSVAALVVLVVLLVLLVVLVVVCVVPVDLVSSLVSLVVSLVVQVVCSVVVNGGNHVSNNSCSCNVVCQLVPDPVSVVSVSSSSVSNSVNNDHPDPPD

Solvent-accessible surface area (backbone atoms only — not comparable to full-atom values): 12732 Å² total; per-residue (Å²): 130,66,70,65,57,55,60,42,56,75,67,73,62,72,78,80,83,84,67,83,87,72,79,85,82,86,75,84,82,87,86,81,83,84,87,83,81,89,80,87,85,86,88,82,89,82,84,85,78,89,87,88,83,79,90,77,75,96,77,78,80,94,76,74,93,65,80,67,46,37,64,47,66,56,59,74,92,64,55,76,83,70,49,62,54,92,94,41,72,38,65,46,36,60,44,61,41,14,43,53,51,15,50,53,42,53,67,30,66,42,49,59,69,59,53,49,53,54,50,51,53,54,49,48,39,52,52,52,30,77,74,66,70,44,64,67,59,42,48,54,49,54,61,56,44,52,61,56,46,49,59,35,33,78,70,70,59,37,29,39,31,56,47,45,50,51,44,55,40,56,74,66,38,48,34,63,74,42,71,68,38,32,51,38,45,52,52,24,51,52,30,20,59,70,54,40,71,71,87,68,78,84,124

Radius of gyration: 27.11 Å; Cα contacts (8 Å, |Δi|>4): 162; chains: 1; bounding box: 54×86×50 Å

Nearest PDB structures (foldseek):
  7nsn-assembly1_A  TM=5.667E-01  e=8.461E+00  Neobacillus novalis
  7nsn-assembly2_B  TM=5.666E-01  e=9.839E+00  Neobacillus novalis

Mean predicted aligned error: 16.57 Å

Sequence (203 aa):
MDEMKDALNKAGWKPPDTTPRGGRPQGPRPSHGGGGGGGYGGGRSGQGGGPPGGGGGYRGGYGGGQGDAMGASLPNDLKLADYYDGEHLKQEVFIETARRVAEEINRSGMNPTALRKFFNMVKAIETSYAMEHDFGRVKEGLFKLLPAVEYRRERGIVAKCFSDFIAHHVHADRALRDERSFRGFVQHFQSVVAYVKQKSERR